Protein AF-0000000080298731 (afdb_homodimer)

InterPro domains:
  IPR036388 Winged helix-like DNA-binding domain superfamily [G3DSA:1.10.10.10] (4-61)

Structure (mmCIF, N/CA/C/O backbone):
data_AF-0000000080298731-model_v1
#
loop_
_entity.id
_entity.type
_entity.pdbx_description
1 polymer 'Uncharacterized protein'
#
loop_
_atom_site.group_PDB
_atom_site.id
_atom_site.type_symbol
_atom_site.label_atom_id
_atom_site.label_alt_id
_atom_site.label_comp_id
_atom_site.label_asym_id
_atom_site.label_entity_id
_atom_site.label_seq_id
_atom_site.pdbx_PDB_ins_code
_atom_site.Cartn_x
_atom_site.Cartn_y
_atom_site.Cartn_z
_atom_site.occupancy
_atom_site.B_iso_or_equiv
_atom_site.auth_seq_id
_atom_site.auth_comp_id
_atom_site.auth_asym_id
_atom_site.auth_atom_id
_atom_site.pdbx_PDB_model_num
ATOM 1 N N . MET A 1 1 ? -34.219 7.938 9.18 1 41.84 1 MET A N 1
ATOM 2 C CA . MET A 1 1 ? -32.812 7.52 9.156 1 41.84 1 MET A CA 1
ATOM 3 C C . MET A 1 1 ? -32.031 8.305 8.125 1 41.84 1 MET A C 1
ATOM 5 O O . MET A 1 1 ? -32.5 8.5 6.996 1 41.84 1 MET A O 1
ATOM 9 N N . ALA A 1 2 ? -31.25 9.219 8.578 1 50.59 2 ALA A N 1
ATOM 10 C CA . ALA A 1 2 ? -30.547 10.055 7.609 1 50.59 2 ALA A CA 1
ATOM 11 C C . ALA A 1 2 ? -29.828 9.203 6.562 1 50.59 2 ALA A C 1
ATOM 13 O O . ALA A 1 2 ? -29.344 8.109 6.867 1 50.59 2 ALA A O 1
ATOM 14 N N . GLU A 1 3 ? -30.078 9.297 5.379 1 49.59 3 GLU A N 1
ATOM 15 C CA . GLU A 1 3 ? -29.484 8.578 4.254 1 49.59 3 GLU A CA 1
ATOM 16 C C . GLU A 1 3 ? -27.969 8.68 4.281 1 49.59 3 GLU A C 1
ATOM 18 O O . GLU A 1 3 ? -27.406 9.773 4.32 1 49.59 3 GLU A O 1
ATOM 23 N N . LYS A 1 4 ? -27.422 7.738 4.832 1 50.28 4 LYS A N 1
ATOM 24 C CA . LYS A 1 4 ? -25.953 7.727 4.816 1 50.28 4 LYS A CA 1
ATOM 25 C C . LYS A 1 4 ? -25.422 7.945 3.404 1 50.28 4 LYS A C 1
ATOM 27 O O . LYS A 1 4 ? -25.781 7.227 2.475 1 50.28 4 LYS A O 1
ATOM 32 N N . ILE A 1 5 ? -25.203 9.219 3.082 1 54.44 5 ILE A N 1
ATOM 33 C CA . ILE A 1 5 ? -24.531 9.453 1.811 1 54.44 5 ILE A CA 1
ATOM 34 C C . ILE A 1 5 ? -23.203 8.688 1.77 1 54.44 5 ILE A C 1
ATOM 36 O O . ILE A 1 5 ? -22.344 8.883 2.625 1 54.44 5 ILE A O 1
ATOM 40 N N . PHE A 1 6 ? -23.234 7.586 1.177 1 59.22 6 PHE A N 1
ATOM 41 C CA . PHE A 1 6 ? -22.016 6.809 1.016 1 59.22 6 PHE A CA 1
ATOM 42 C C . PHE A 1 6 ? -20.969 7.598 0.23 1 59.22 6 PHE A C 1
ATOM 44 O O . PHE A 1 6 ? -21.234 8.039 -0.89 1 59.22 6 PHE A O 1
ATOM 51 N N . ARG A 1 7 ? -19.953 8.117 0.952 1 68.56 7 ARG A N 1
ATOM 52 C CA . ARG A 1 7 ? -18.875 8.789 0.232 1 68.56 7 ARG A CA 1
ATOM 53 C C . ARG A 1 7 ? -17.812 7.785 -0.213 1 68.56 7 ARG A C 1
ATOM 55 O O . ARG A 1 7 ? -17.484 6.848 0.52 1 68.56 7 ARG A O 1
ATOM 62 N N . GLU A 1 8 ? -17.531 7.898 -1.485 1 78.94 8 GLU A N 1
ATOM 63 C CA . GLU A 1 8 ? -16.453 7.059 -2.018 1 78.94 8 GLU A CA 1
ATOM 64 C C . GLU A 1 8 ? -15.172 7.23 -1.212 1 78.94 8 GLU A C 1
ATOM 66 O O . GLU A 1 8 ? -14.805 8.352 -0.853 1 78.94 8 GLU A O 1
ATOM 71 N N . PRO A 1 9 ? -14.688 6.129 -0.855 1 85.44 9 PRO A N 1
ATOM 72 C CA . PRO A 1 9 ? -13.43 6.238 -0.109 1 85.44 9 PRO A CA 1
ATOM 73 C C . PRO A 1 9 ? -12.367 7.039 -0.86 1 85.44 9 PRO A C 1
ATOM 75 O O . PRO A 1 9 ? -12.344 7.031 -2.094 1 85.44 9 PRO A O 1
ATOM 78 N N . LYS A 1 10 ? -11.633 7.789 -0.096 1 91.19 10 LYS A N 1
ATOM 79 C CA . LYS A 1 10 ? -10.547 8.578 -0.678 1 91.19 10 LYS A CA 1
ATOM 80 C C . LYS A 1 10 ? -9.234 7.809 -0.648 1 91.19 10 LYS A C 1
ATOM 82 O O . LYS A 1 10 ? -8.859 7.242 0.381 1 91.19 10 LYS A O 1
ATOM 87 N N . ALA A 1 11 ? -8.602 7.812 -1.812 1 95.69 11 ALA A N 1
ATOM 88 C CA . ALA A 1 11 ? -7.289 7.176 -1.903 1 95.69 11 ALA A CA 1
ATOM 89 C C . ALA A 1 11 ? -6.266 7.895 -1.027 1 95.69 11 ALA A C 1
ATOM 91 O O . ALA A 1 11 ? -6.363 9.109 -0.819 1 95.69 11 ALA A O 1
ATOM 92 N N . VAL A 1 12 ? -5.301 7.145 -0.533 1 98.19 12 VAL A N 1
ATOM 93 C CA . VAL A 1 12 ? -4.301 7.66 0.396 1 98.19 12 VAL A CA 1
ATOM 94 C C . VAL A 1 12 ? -2.9 7.43 -0.168 1 98.19 12 VAL A C 1
ATOM 96 O O . VAL A 1 12 ? -2.574 6.32 -0.599 1 98.19 12 VAL A O 1
ATOM 99 N N . LEU A 1 13 ? -2.158 8.469 -0.2 1 98.69 13 LEU A N 1
ATOM 100 C CA . LEU A 1 13 ? -0.736 8.375 -0.51 1 98.69 13 LEU A CA 1
ATOM 101 C C . LEU A 1 13 ? 0.076 8.086 0.749 1 98.69 13 LEU A C 1
ATOM 103 O O . LEU A 1 13 ? -0.174 8.672 1.803 1 98.69 13 LEU A O 1
ATOM 107 N N . ILE A 1 14 ? 1.021 7.18 0.63 1 98.81 14 ILE A N 1
ATOM 108 C CA . ILE A 1 14 ? 1.858 6.797 1.762 1 98.81 14 ILE A CA 1
ATOM 109 C C . ILE A 1 14 ? 3.328 7.035 1.42 1 98.81 14 ILE A C 1
ATOM 111 O O . ILE A 1 14 ? 3.869 6.406 0.508 1 98.81 14 ILE A O 1
ATOM 115 N N . PHE A 1 15 ? 3.922 7.934 2.166 1 98.5 15 PHE A N 1
ATOM 116 C CA . PHE A 1 15 ? 5.332 8.273 2.006 1 98.5 15 PHE A CA 1
ATOM 117 C C . PHE A 1 15 ? 6.168 7.648 3.119 1 98.5 15 PHE A C 1
ATOM 119 O O . PHE A 1 15 ? 5.754 7.641 4.281 1 98.5 15 PHE A O 1
ATOM 126 N N . ASN A 1 16 ? 7.344 7.156 2.742 1 96.94 16 ASN A N 1
ATOM 127 C CA . ASN A 1 16 ? 8.203 6.551 3.754 1 96.94 16 ASN A CA 1
ATOM 128 C C . ASN A 1 16 ? 9.039 7.602 4.48 1 96.94 16 ASN A C 1
ATOM 130 O O . ASN A 1 16 ? 8.82 8.805 4.312 1 96.94 16 ASN A O 1
ATOM 134 N N . CYS A 1 17 ? 9.922 7.172 5.32 1 94.38 17 CYS A N 1
ATOM 135 C CA . CYS A 1 17 ? 10.695 8.07 6.16 1 94.38 17 CYS A CA 1
ATOM 136 C C . CYS A 1 17 ? 11.617 8.945 5.316 1 94.38 17 CYS A C 1
ATOM 138 O O . CYS A 1 17 ? 12.07 10 5.773 1 94.38 17 CYS A O 1
ATOM 140 N N . ARG A 1 18 ? 11.906 8.461 4.141 1 95.38 18 ARG A N 1
ATOM 141 C CA . ARG A 1 18 ? 12.719 9.25 3.219 1 95.38 18 ARG A CA 1
ATOM 142 C C . ARG A 1 18 ? 11.852 10.211 2.412 1 95.38 18 ARG A C 1
ATOM 144 O O . ARG A 1 18 ? 12.336 10.883 1.498 1 95.38 18 ARG A O 1
ATOM 151 N N . LYS A 1 19 ? 10.586 10.227 2.713 1 97.44 19 LYS A N 1
ATOM 152 C CA . LYS A 1 19 ? 9.617 11.148 2.129 1 97.44 19 LYS A CA 1
ATOM 153 C C . LYS A 1 19 ? 9.375 10.836 0.655 1 97.44 19 LYS A C 1
ATOM 155 O O . LYS A 1 19 ? 9.141 11.734 -0.15 1 97.44 19 LYS A O 1
ATOM 160 N N . THR A 1 20 ? 9.555 9.602 0.33 1 98.19 20 THR A N 1
ATOM 161 C CA . THR A 1 20 ? 9.25 9.117 -1.009 1 98.19 20 THR A CA 1
ATOM 162 C C . THR A 1 20 ? 7.91 8.383 -1.023 1 98.19 20 THR A C 1
ATOM 164 O O . THR A 1 20 ? 7.609 7.609 -0.114 1 98.19 20 THR A O 1
ATOM 167 N N . LEU A 1 21 ? 7.156 8.719 -2.041 1 98.69 21 LEU A N 1
ATOM 168 C CA . LEU A 1 21 ? 5.918 7.973 -2.215 1 98.69 21 LEU A CA 1
ATOM 169 C C . LEU A 1 21 ? 6.203 6.496 -2.484 1 98.69 21 LEU A C 1
ATOM 171 O O . LEU A 1 21 ? 6.816 6.156 -3.498 1 98.69 21 LEU A O 1
ATOM 175 N N . VAL A 1 22 ? 5.66 5.625 -1.604 1 98.44 22 VAL A N 1
ATOM 176 C CA . VAL A 1 22 ? 6.043 4.227 -1.771 1 98.44 22 VAL A CA 1
ATOM 177 C C . VAL A 1 22 ? 4.793 3.359 -1.904 1 98.44 22 VAL A C 1
ATOM 179 O O . VAL A 1 22 ? 4.863 2.227 -2.383 1 98.44 22 VAL A O 1
ATOM 182 N N . LEU A 1 23 ? 3.668 3.834 -1.461 1 98.69 23 LEU A N 1
ATOM 183 C CA . LEU A 1 23 ? 2.42 3.096 -1.62 1 98.69 23 LEU A CA 1
ATOM 184 C C . LEU A 1 23 ? 1.262 4.043 -1.913 1 98.69 23 LEU A C 1
ATOM 186 O O . LEU A 1 23 ? 1.287 5.207 -1.503 1 98.69 23 LEU A O 1
ATOM 190 N N . VAL A 1 24 ? 0.241 3.523 -2.525 1 98.62 24 VAL A N 1
ATOM 191 C CA . VAL A 1 24 ? -1.08 4.137 -2.629 1 98.62 24 VAL A CA 1
ATOM 192 C C . VAL A 1 24 ? -2.146 3.141 -2.178 1 98.62 24 VAL A C 1
ATOM 194 O O . VAL A 1 24 ? -2.137 1.979 -2.596 1 98.62 24 VAL A O 1
ATOM 197 N N . ALA A 1 25 ? -2.963 3.607 -1.354 1 98.44 25 ALA A N 1
ATOM 198 C CA . ALA A 1 25 ? -4.062 2.781 -0.856 1 98.44 25 ALA A CA 1
ATOM 199 C C . ALA A 1 25 ? -5.406 3.312 -1.338 1 98.44 25 ALA A C 1
ATOM 201 O O . ALA A 1 25 ? -5.586 4.523 -1.493 1 98.44 25 ALA A O 1
ATOM 202 N N . SER A 1 26 ? -6.375 2.438 -1.444 1 97.69 26 SER A N 1
ATOM 203 C CA . SER A 1 26 ? -7.691 2.82 -1.941 1 97.69 26 SER A CA 1
ATOM 204 C C . SER A 1 26 ? -8.461 3.621 -0.898 1 97.69 26 SER A C 1
ATOM 206 O O . SER A 1 26 ? -9.422 4.32 -1.23 1 97.69 26 SER A O 1
ATOM 208 N N . SER A 1 27 ? -8.102 3.426 0.375 1 97.56 27 SER A N 1
ATOM 209 C CA . SER A 1 27 ? -8.805 4.102 1.461 1 97.56 27 SER A CA 1
ATOM 210 C C . SER A 1 27 ? -7.973 4.117 2.736 1 97.56 27 SER A C 1
ATOM 212 O O . SER A 1 27 ? -6.965 3.41 2.834 1 97.56 27 SER A O 1
ATOM 214 N N . VAL A 1 28 ? -8.445 4.945 3.631 1 97.75 28 VAL A N 1
ATOM 215 C CA . VAL A 1 28 ? -7.84 4.988 4.961 1 97.75 28 VAL A CA 1
ATOM 216 C C . VAL A 1 28 ? -7.953 3.619 5.625 1 97.75 28 VAL A C 1
ATOM 218 O O . VAL A 1 28 ? -6.996 3.137 6.234 1 97.75 28 VAL A O 1
ATOM 221 N N . ASN A 1 29 ? -9.062 2.971 5.457 1 97.31 29 ASN A N 1
ATOM 222 C CA . ASN A 1 29 ? -9.289 1.677 6.09 1 97.31 29 ASN A CA 1
ATOM 223 C C . ASN A 1 29 ? -8.344 0.612 5.551 1 97.31 29 ASN A C 1
ATOM 225 O O . ASN A 1 29 ? -7.816 -0.202 6.312 1 97.31 29 ASN A O 1
ATOM 229 N N . GLU A 1 30 ? -8.094 0.587 4.316 1 97.75 30 GLU A N 1
ATOM 230 C CA . GLU A 1 30 ? -7.18 -0.392 3.738 1 97.75 30 GLU A CA 1
ATOM 231 C C . GLU A 1 30 ? -5.734 -0.111 4.145 1 97.75 30 GLU A C 1
ATOM 233 O O . GLU A 1 30 ? -4.965 -1.038 4.406 1 97.75 30 GLU A O 1
ATOM 238 N N . ALA A 1 31 ? -5.379 1.167 4.188 1 98.06 31 ALA A N 1
ATOM 239 C CA . ALA A 1 31 ? -4.062 1.546 4.695 1 98.06 31 ALA A CA 1
ATOM 240 C C . ALA A 1 31 ? -3.875 1.072 6.133 1 98.06 31 ALA A C 1
ATOM 242 O O . ALA A 1 31 ? -2.805 0.576 6.496 1 98.06 31 ALA A O 1
ATOM 243 N N . ALA A 1 32 ? -4.91 1.209 6.934 1 96.94 32 ALA A N 1
ATOM 244 C CA . ALA A 1 32 ? -4.863 0.819 8.344 1 96.94 32 ALA A CA 1
ATOM 245 C C . ALA A 1 32 ? -4.719 -0.693 8.484 1 96.94 32 ALA A C 1
ATOM 247 O O . ALA A 1 32 ? -3.92 -1.173 9.289 1 96.94 32 ALA A O 1
ATOM 248 N N . LYS A 1 33 ? -5.387 -1.402 7.691 1 95.25 33 LYS A N 1
ATOM 249 C CA . LYS A 1 33 ? -5.367 -2.859 7.77 1 95.25 33 LYS A CA 1
ATOM 250 C C . LYS A 1 33 ? -3.973 -3.408 7.48 1 95.25 33 LYS A C 1
ATOM 252 O O . LYS A 1 33 ? -3.451 -4.227 8.242 1 95.25 33 LYS A O 1
ATOM 257 N N . ILE A 1 34 ? -3.389 -2.912 6.453 1 94.94 34 ILE A N 1
ATOM 258 C CA . ILE A 1 34 ? -2.121 -3.508 6.043 1 94.94 34 ILE A CA 1
ATOM 259 C C . ILE A 1 34 ? -1.005 -3.041 6.973 1 94.94 34 ILE A C 1
ATOM 261 O O . ILE A 1 34 ? -0.058 -3.783 7.238 1 94.94 34 ILE A O 1
ATOM 265 N N . SER A 1 35 ? -1.101 -1.812 7.434 1 95.06 35 SER A N 1
ATOM 266 C CA . SER A 1 35 ? -0.023 -1.242 8.234 1 95.06 35 SER A CA 1
ATOM 267 C C . SER A 1 35 ? -0.177 -1.605 9.711 1 95.06 35 SER A C 1
ATOM 269 O O . SER A 1 35 ? 0.78 -1.514 10.477 1 95.06 35 SER A O 1
ATOM 271 N N . GLY A 1 36 ? -1.435 -1.847 10.141 1 93.12 36 GLY A N 1
ATOM 272 C CA . GLY A 1 36 ? -1.716 -2.084 11.547 1 93.12 36 GLY A CA 1
ATOM 273 C C . GLY A 1 36 ? -1.904 -0.807 12.344 1 93.12 36 GLY A C 1
ATOM 274 O O . GLY A 1 36 ? -2.016 -0.844 13.57 1 93.12 36 GLY A O 1
ATOM 275 N N . LEU A 1 37 ? -1.906 0.276 11.68 1 94.12 37 LEU A N 1
ATOM 276 C CA . LEU A 1 37 ? -2.096 1.567 12.336 1 94.12 37 LEU A CA 1
ATOM 277 C C . LEU A 1 37 ? -3.58 1.871 12.516 1 94.12 37 LEU A C 1
ATOM 279 O O . LEU A 1 37 ? -4.43 1.252 11.875 1 94.12 37 LEU A O 1
ATOM 283 N N . LYS A 1 38 ? -3.887 2.811 13.414 1 96 38 LYS A N 1
ATOM 284 C CA . LYS A 1 38 ? -5.266 3.221 13.656 1 96 38 LYS A CA 1
ATOM 285 C C . LYS A 1 38 ? -5.785 4.105 12.531 1 96 38 LYS A C 1
ATOM 287 O O . LYS A 1 38 ? -5.148 5.102 12.172 1 96 38 LYS A O 1
ATOM 292 N N . PRO A 1 39 ? -6.949 3.781 12.008 1 96.75 39 PRO A N 1
ATOM 293 C CA . PRO A 1 39 ? -7.484 4.57 10.898 1 96.75 39 PRO A CA 1
ATOM 294 C C . PRO A 1 39 ? -7.664 6.047 11.258 1 96.75 39 PRO A C 1
ATOM 296 O O . PRO A 1 39 ? -7.426 6.922 10.422 1 96.75 39 PRO A O 1
ATOM 299 N N . GLY A 1 40 ? -8.102 6.297 12.484 1 97.5 40 GLY A N 1
ATOM 300 C CA . GLY A 1 40 ? -8.281 7.672 12.914 1 97.5 40 GLY A CA 1
ATOM 301 C C . GLY A 1 40 ? -7.008 8.492 12.828 1 97.5 40 GLY A C 1
ATOM 302 O O . GLY A 1 40 ? -7.043 9.664 12.43 1 97.5 40 GLY A O 1
ATOM 303 N N . ASN A 1 41 ? -5.879 7.863 13.195 1 97.38 41 ASN A N 1
ATOM 304 C CA . ASN A 1 41 ? -4.598 8.562 13.133 1 97.38 41 ASN A CA 1
ATOM 305 C C . ASN A 1 41 ? -4.145 8.773 11.695 1 97.38 41 ASN A C 1
ATOM 307 O O . ASN A 1 41 ? -3.543 9.805 11.375 1 97.38 41 ASN A O 1
ATOM 311 N N . ILE A 1 42 ? -4.465 7.82 10.836 1 97.44 42 ILE A N 1
ATOM 312 C CA . ILE A 1 42 ? -4.121 7.969 9.422 1 97.44 42 ILE A CA 1
ATOM 313 C C . ILE A 1 42 ? -4.902 9.133 8.82 1 97.44 42 ILE A C 1
ATOM 315 O O . ILE A 1 42 ? -4.34 9.969 8.117 1 97.44 42 ILE A O 1
ATOM 319 N N . SER A 1 43 ? -6.168 9.258 9.125 1 97.56 43 SER A N 1
ATOM 320 C CA . SER A 1 43 ? -6.992 10.359 8.648 1 97.56 43 SER A CA 1
ATOM 321 C C . SER A 1 43 ? -6.457 11.703 9.141 1 97.56 43 SER A C 1
ATOM 323 O O . SER A 1 43 ? -6.363 12.664 8.367 1 97.56 43 SER A O 1
ATOM 325 N N . LYS A 1 44 ? -6.059 11.727 10.406 1 97.75 44 LYS A N 1
ATOM 326 C CA . LYS A 1 44 ? -5.512 12.953 10.984 1 97.75 44 LYS A CA 1
ATOM 327 C C . LYS A 1 44 ? -4.215 13.359 10.297 1 97.75 44 LYS A C 1
ATOM 329 O O . LYS A 1 44 ? -3.949 14.547 10.109 1 97.75 44 LYS A O 1
ATOM 334 N N . ALA A 1 45 ? -3.43 12.406 9.945 1 97.38 45 ALA A N 1
ATOM 335 C CA . ALA A 1 45 ? -2.193 12.688 9.219 1 97.38 45 ALA A CA 1
ATOM 336 C C . ALA A 1 45 ? -2.484 13.211 7.816 1 97.38 45 ALA A C 1
ATOM 338 O O . ALA A 1 45 ? -1.817 14.125 7.336 1 97.38 45 ALA A O 1
ATOM 339 N N . CYS A 1 46 ? -3.51 12.672 7.223 1 97.81 46 CYS A N 1
ATOM 340 C CA . CYS A 1 46 ? -3.85 13.07 5.863 1 97.81 46 CYS A CA 1
ATOM 341 C C . CYS A 1 46 ? -4.273 14.531 5.816 1 97.81 46 CYS A C 1
ATOM 343 O O . CYS A 1 46 ? -3.984 15.242 4.848 1 97.81 46 CYS A O 1
ATOM 345 N N . VAL A 1 47 ? -4.902 14.945 6.863 1 96.06 47 VAL A N 1
ATOM 346 C CA . VAL A 1 47 ? -5.441 16.312 6.832 1 96.06 47 VAL A CA 1
ATOM 347 C C . VAL A 1 47 ? -4.465 17.266 7.512 1 96.06 47 VAL A C 1
ATOM 349 O O . VAL A 1 47 ? -4.684 18.484 7.52 1 96.06 47 VAL A O 1
ATOM 352 N N . GLY A 1 48 ? -3.475 16.75 8.195 1 95.56 48 GLY A N 1
ATOM 353 C CA . GLY A 1 48 ? -2.402 17.609 8.68 1 95.56 48 GLY A CA 1
ATOM 354 C C . GLY A 1 48 ? -2.473 17.859 10.172 1 95.56 48 GLY A C 1
ATOM 355 O O . GLY A 1 48 ? -1.66 18.609 10.711 1 95.56 48 GLY A O 1
ATOM 356 N N . THR A 1 49 ? -3.432 17.219 10.859 1 95.75 49 THR A N 1
ATOM 357 C CA . THR A 1 49 ? -3.521 17.375 12.312 1 95.75 49 THR A CA 1
ATOM 358 C C . THR A 1 49 ? -2.398 16.609 13 1 95.75 49 THR A C 1
ATOM 360 O O . THR A 1 49 ? -1.969 16.969 14.094 1 95.75 49 THR A O 1
ATOM 363 N N . LEU A 1 50 ? -1.991 15.492 12.398 1 95.31 50 LEU A N 1
ATOM 364 C CA . LEU A 1 50 ? -0.803 14.742 12.789 1 95.31 50 LEU A CA 1
ATOM 365 C C . LEU A 1 50 ? 0.273 14.836 11.711 1 95.31 50 LEU A C 1
ATOM 367 O O . LEU A 1 50 ? -0.031 14.781 10.516 1 95.31 50 LEU A O 1
ATOM 371 N N . ILE A 1 51 ? 1.467 15.008 12.133 1 95.19 51 ILE A N 1
ATOM 372 C CA . ILE A 1 51 ? 2.549 15.125 11.164 1 95.19 51 ILE A CA 1
ATOM 373 C C . ILE A 1 51 ? 2.75 13.797 10.445 1 95.19 51 ILE A C 1
ATOM 375 O O . ILE A 1 51 ? 2.844 13.75 9.219 1 95.19 51 ILE A O 1
ATOM 379 N N . SER A 1 52 ? 2.904 12.75 11.195 1 94.81 52 SER A N 1
ATOM 380 C CA . SER A 1 52 ? 3.145 11.398 10.719 1 94.81 52 SER A CA 1
ATOM 381 C C . SER A 1 52 ? 2.439 10.367 11.594 1 94.81 52 SER A C 1
ATOM 383 O O . SER A 1 52 ? 1.913 10.703 12.656 1 94.81 52 SER A O 1
ATOM 385 N N . ASN A 1 53 ? 2.293 9.242 11.109 1 93.06 53 ASN A N 1
ATOM 386 C CA . ASN A 1 53 ? 1.885 8.078 11.891 1 93.06 53 ASN A CA 1
ATOM 387 C C . ASN A 1 53 ? 2.844 6.906 11.695 1 93.06 53 ASN A C 1
ATOM 389 O O . ASN A 1 53 ? 2.998 6.402 10.578 1 93.06 53 ASN A O 1
ATOM 393 N N . GLY A 1 54 ? 3.467 6.578 12.75 1 88.06 54 GLY A N 1
ATOM 394 C CA . GLY A 1 54 ? 4.574 5.652 12.578 1 88.06 54 GLY A CA 1
ATOM 395 C C . GLY A 1 54 ? 5.703 6.219 11.742 1 88.06 54 GLY A C 1
ATOM 396 O O . GLY A 1 54 ? 6.133 7.355 11.953 1 88.06 54 GLY A O 1
ATOM 397 N N . MET A 1 55 ? 6.191 5.375 10.836 1 92 55 MET A N 1
ATOM 398 C CA . MET A 1 55 ? 7.324 5.75 9.992 1 92 55 MET A CA 1
ATOM 399 C C . MET A 1 55 ? 6.848 6.281 8.641 1 92 55 MET A C 1
ATOM 401 O O . MET A 1 55 ? 7.617 6.332 7.684 1 92 55 MET A O 1
ATOM 405 N N . TYR A 1 56 ? 5.59 6.684 8.688 1 96.56 56 TYR A N 1
ATOM 406 C CA . TYR A 1 56 ? 5.035 7.055 7.387 1 96.56 56 TYR A CA 1
ATOM 407 C C . TYR A 1 56 ? 4.332 8.406 7.457 1 96.56 56 TYR A C 1
ATOM 409 O O . TYR A 1 56 ? 3.902 8.828 8.531 1 96.56 56 TYR A O 1
ATOM 417 N N . TYR A 1 57 ? 4.281 9.102 6.367 1 97.62 57 TYR A N 1
ATOM 418 C CA . TYR A 1 57 ? 3.402 10.234 6.125 1 97.62 57 TYR A CA 1
ATOM 419 C C . TYR A 1 57 ? 2.23 9.844 5.234 1 97.62 57 TYR A C 1
ATOM 421 O O . TYR A 1 57 ? 2.391 9.055 4.301 1 97.62 57 TYR A O 1
ATOM 429 N N . PHE A 1 58 ? 1.132 10.43 5.523 1 98.31 58 PHE A N 1
ATOM 430 C CA . PHE A 1 58 ? -0.082 10.133 4.773 1 98.31 58 PHE A CA 1
ATOM 431 C C . PHE A 1 58 ? -0.696 11.406 4.203 1 98.31 58 PHE A C 1
ATOM 433 O O . PHE A 1 58 ? -0.732 12.438 4.875 1 98.31 58 PHE A O 1
ATOM 440 N N . ARG A 1 59 ? -1.116 11.328 2.941 1 98.38 59 ARG A N 1
ATOM 441 C CA . ARG A 1 59 ? -1.865 12.398 2.283 1 98.38 59 ARG A CA 1
ATOM 442 C C . ARG A 1 59 ? -3.072 11.836 1.537 1 98.38 59 ARG A C 1
ATOM 444 O O . ARG A 1 59 ? -2.99 10.773 0.921 1 98.38 59 ARG A O 1
ATOM 451 N N . TYR A 1 60 ? -4.102 12.57 1.579 1 97.12 60 TYR A N 1
ATOM 452 C CA . TYR A 1 60 ? -5.141 12.289 0.596 1 97.12 60 TYR A CA 1
ATOM 453 C C . TYR A 1 60 ? -4.707 12.727 -0.798 1 97.12 60 TYR A C 1
ATOM 455 O O . TYR A 1 60 ? -3.949 13.688 -0.946 1 97.12 60 TYR A O 1
ATOM 463 N N . ILE A 1 61 ? -5.195 11.984 -1.67 1 94.94 61 ILE A N 1
ATOM 464 C CA . ILE A 1 61 ? -4.988 12.477 -3.029 1 94.94 61 ILE A CA 1
ATOM 465 C C . ILE A 1 61 ? -5.879 13.688 -3.281 1 94.94 61 ILE A C 1
ATOM 467 O O . ILE A 1 61 ? -7.094 13.625 -3.102 1 94.94 61 ILE A O 1
ATOM 471 N N . ASP A 1 62 ? -5.258 14.734 -3.691 1 91.94 62 ASP A N 1
ATOM 472 C CA . ASP A 1 62 ? -6 15.953 -4.016 1 91.94 62 ASP A CA 1
ATOM 473 C C . ASP A 1 62 ? -6.746 15.805 -5.336 1 91.94 62 ASP A C 1
ATOM 475 O O . ASP A 1 62 ? -6.199 15.281 -6.309 1 91.94 62 ASP A O 1
ATOM 479 N N . SER A 1 63 ? -7.977 16.297 -5.395 1 88.06 63 SER A N 1
ATOM 480 C CA . SER A 1 63 ? -8.836 16.141 -6.562 1 88.06 63 SER A CA 1
ATOM 481 C C . SER A 1 63 ? -8.234 16.844 -7.781 1 88.06 63 SER A C 1
ATOM 483 O O . SER A 1 63 ? -8.523 16.469 -8.922 1 88.06 63 SER A O 1
ATOM 485 N N . ASP A 1 64 ? -7.367 17.797 -7.594 1 90.88 64 ASP A N 1
ATOM 486 C CA . ASP A 1 64 ? -6.828 18.609 -8.68 1 90.88 64 ASP A CA 1
ATOM 487 C C . ASP A 1 64 ? -5.457 18.094 -9.117 1 90.88 64 ASP A C 1
ATOM 489 O O . ASP A 1 64 ? -4.852 18.656 -10.039 1 90.88 64 ASP A O 1
ATOM 493 N N . ILE A 1 65 ? -4.996 17.109 -8.469 1 92.38 65 ILE A N 1
ATOM 494 C CA . ILE A 1 65 ? -3.654 16.625 -8.766 1 92.38 65 ILE A CA 1
ATOM 495 C C . ILE A 1 65 ? -3.738 15.203 -9.336 1 92.38 65 ILE A C 1
ATOM 497 O O . ILE A 1 65 ? -4.379 14.328 -8.742 1 92.38 65 ILE A O 1
ATOM 501 N N . GLU A 1 66 ? -3.098 15.031 -10.469 1 90.94 66 GLU A N 1
ATOM 502 C CA . GLU A 1 66 ? -3.061 13.711 -11.102 1 90.94 66 GLU A CA 1
ATOM 503 C C . GLU A 1 66 ? -1.81 12.938 -10.688 1 90.94 66 GLU A C 1
ATOM 505 O O . GLU A 1 66 ? -0.688 13.398 -10.922 1 90.94 66 GLU A O 1
ATOM 510 N N . ILE A 1 67 ? -2.037 11.898 -10.07 1 93.31 67 ILE A N 1
ATOM 511 C CA . ILE A 1 67 ? -0.955 10.992 -9.695 1 93.31 67 ILE A CA 1
ATOM 512 C C . ILE A 1 67 ? -0.928 9.805 -10.648 1 93.31 67 ILE A C 1
ATOM 514 O O . ILE A 1 67 ? -1.976 9.25 -10.992 1 93.31 67 ILE A O 1
ATOM 518 N N . GLU A 1 68 ? 0.253 9.461 -11.117 1 92.75 68 GLU A N 1
ATOM 519 C CA . GLU A 1 68 ? 0.438 8.289 -11.969 1 92.75 68 GLU A CA 1
ATOM 520 C C . GLU A 1 68 ? 1.169 7.176 -11.227 1 92.75 68 GLU A C 1
ATOM 522 O O . GLU A 1 68 ? 1.853 7.43 -10.227 1 92.75 68 GLU A O 1
ATOM 527 N N . LEU A 1 69 ? 1.036 6.016 -11.727 1 92.5 69 LEU A N 1
ATOM 528 C CA . LEU A 1 69 ? 1.712 4.887 -11.102 1 92.5 69 LEU A CA 1
ATOM 529 C C . LEU A 1 69 ? 3.225 5.078 -11.125 1 92.5 69 LEU A C 1
ATOM 531 O O . LEU A 1 69 ? 3.922 4.648 -10.203 1 92.5 69 LEU A O 1
ATOM 535 N N . SER A 1 70 ? 3.688 5.746 -12.172 1 92.06 70 SER A N 1
ATOM 536 C CA . SER A 1 70 ? 5.121 5.977 -12.312 1 92.06 70 SER A CA 1
ATOM 537 C C . SER A 1 70 ? 5.641 6.906 -11.227 1 92.06 70 SER A C 1
ATOM 539 O O . SER A 1 70 ? 6.852 7.027 -11.023 1 92.06 70 SER A O 1
ATOM 541 N N . ASP A 1 71 ? 4.746 7.59 -10.555 1 96.19 71 ASP A N 1
ATOM 542 C CA . ASP A 1 71 ? 5.145 8.469 -9.461 1 96.19 71 ASP A CA 1
ATOM 543 C C . ASP A 1 71 ? 5.508 7.672 -8.211 1 96.19 71 ASP A C 1
ATOM 545 O O . ASP A 1 71 ? 6.203 8.172 -7.324 1 96.19 71 ASP A O 1
ATOM 549 N N . ILE A 1 72 ? 4.953 6.453 -8.109 1 96.88 72 ILE A N 1
ATOM 550 C CA . ILE A 1 72 ? 5.246 5.598 -6.965 1 96.88 72 ILE A CA 1
ATOM 551 C C . ILE A 1 72 ? 6.703 5.152 -7.012 1 96.88 72 ILE A C 1
ATOM 553 O O . ILE A 1 72 ? 7.16 4.605 -8.016 1 96.88 72 ILE A O 1
ATOM 557 N N . GLY A 1 73 ? 7.445 5.492 -6.016 1 96.88 73 GLY A N 1
ATOM 558 C CA . GLY A 1 73 ? 8.867 5.211 -5.949 1 96.88 73 GLY A CA 1
ATOM 559 C C . GLY A 1 73 ? 9.734 6.418 -6.266 1 96.88 73 GLY A C 1
ATOM 560 O O . GLY A 1 73 ? 10.953 6.363 -6.129 1 96.88 73 GLY A O 1
ATOM 561 N N . SER A 1 74 ? 9.102 7.547 -6.652 1 97.06 74 SER A N 1
ATOM 562 C CA . SER A 1 74 ? 9.938 8.664 -7.086 1 97.06 74 SER A CA 1
ATOM 563 C C . SER A 1 74 ? 9.414 9.992 -6.535 1 97.06 74 SER A C 1
ATOM 565 O O . SER A 1 74 ? 10.203 10.875 -6.199 1 97.06 74 SER A O 1
ATOM 567 N N . LEU A 1 75 ? 8.086 10.203 -6.473 1 98.06 75 LEU A N 1
ATOM 568 C CA . LEU A 1 75 ? 7.488 11.461 -6.012 1 98.06 75 LEU A CA 1
ATOM 569 C C . LEU A 1 75 ? 7.867 11.742 -4.562 1 98.06 75 LEU A C 1
ATOM 571 O O . LEU A 1 75 ? 7.719 10.875 -3.699 1 98.06 75 LEU A O 1
ATOM 575 N N . LYS A 1 76 ? 8.305 12.953 -4.309 1 98.5 76 LYS A N 1
ATOM 576 C CA . LYS A 1 76 ? 8.695 13.352 -2.961 1 98.5 76 LYS A CA 1
ATOM 577 C C . LYS A 1 76 ? 7.551 14.062 -2.248 1 98.5 76 LYS A C 1
ATOM 579 O O . LYS A 1 76 ? 6.766 14.773 -2.879 1 98.5 76 LYS A O 1
ATOM 584 N N . LEU A 1 77 ? 7.555 13.898 -0.959 1 98.31 77 LEU A N 1
ATOM 585 C CA . LEU A 1 77 ? 6.5 14.461 -0.12 1 98.31 77 LEU A CA 1
ATOM 586 C C . LEU A 1 77 ? 6.426 15.969 -0.281 1 98.31 77 LEU A C 1
ATOM 588 O O . LEU A 1 77 ? 5.336 16.531 -0.442 1 98.31 77 LEU A O 1
ATOM 592 N N . ASP A 1 78 ? 7.559 16.656 -0.198 1 97.12 78 ASP A N 1
ATOM 593 C CA . ASP A 1 78 ? 7.582 18.109 -0.298 1 97.12 78 ASP A CA 1
ATOM 594 C C . ASP A 1 78 ? 7.102 18.562 -1.672 1 97.12 78 ASP A C 1
ATOM 596 O O . ASP A 1 78 ? 6.441 19.609 -1.789 1 97.12 78 ASP A O 1
ATOM 600 N N . GLU A 1 79 ? 7.445 17.844 -2.711 1 97.31 79 GLU A N 1
ATOM 601 C CA . GLU A 1 79 ? 6.961 18.141 -4.055 1 97.31 79 GLU A CA 1
ATOM 602 C C . GLU A 1 79 ? 5.441 18.031 -4.129 1 97.31 79 GLU A C 1
ATOM 604 O O . GLU A 1 79 ? 4.781 18.891 -4.711 1 97.31 79 GLU A O 1
ATOM 609 N N . TYR A 1 80 ? 4.941 16.969 -3.539 1 98.19 80 TYR A N 1
ATOM 610 C CA . TYR 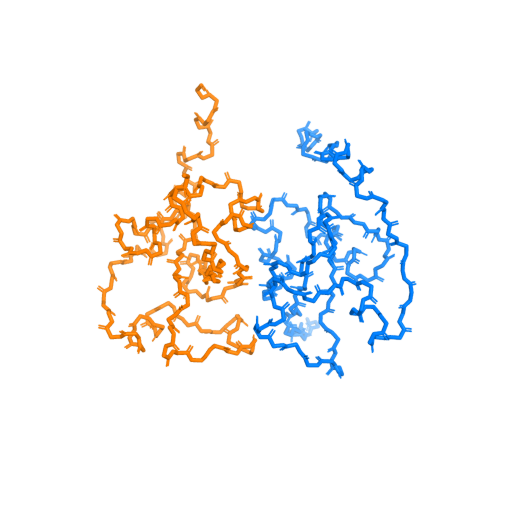A 1 80 ? 3.492 16.797 -3.555 1 98.19 80 TYR A CA 1
ATOM 611 C C . TYR A 1 80 ? 2.799 17.922 -2.807 1 98.19 80 TYR A C 1
ATOM 613 O O . TYR A 1 80 ? 1.814 18.484 -3.291 1 98.19 80 TYR A O 1
ATOM 621 N N . ASP A 1 81 ? 3.266 18.219 -1.609 1 97.69 81 ASP A N 1
ATOM 622 C CA . ASP A 1 81 ? 2.68 19.312 -0.823 1 97.69 81 ASP A CA 1
ATOM 623 C C . ASP A 1 81 ? 2.713 20.625 -1.593 1 97.69 81 ASP A C 1
ATOM 625 O O . ASP A 1 81 ? 1.738 21.375 -1.583 1 97.69 81 ASP A O 1
ATOM 629 N N . LYS A 1 82 ? 3.812 20.859 -2.264 1 96.94 82 LYS A N 1
ATOM 630 C CA . LYS A 1 82 ? 3.939 22.078 -3.072 1 96.94 82 LYS A CA 1
ATOM 631 C C . LYS A 1 82 ? 2.893 22.109 -4.184 1 96.94 82 LYS A C 1
ATOM 633 O O . LYS A 1 82 ? 2.283 23.141 -4.441 1 96.94 82 LYS A O 1
ATOM 638 N N . LEU A 1 83 ? 2.717 21 -4.852 1 96.44 83 LEU A N 1
ATOM 639 C CA . LEU A 1 83 ? 1.709 20.891 -5.898 1 96.44 83 LEU A CA 1
ATOM 640 C C . LEU A 1 83 ? 0.319 21.188 -5.352 1 96.44 83 LEU A C 1
ATOM 642 O O . LEU A 1 83 ? -0.528 21.734 -6.066 1 96.44 83 LEU A O 1
ATOM 646 N N . CYS A 1 84 ? 0.085 20.844 -4.102 1 95.94 84 CYS A N 1
ATOM 647 C CA . CYS A 1 84 ? -1.208 21.062 -3.465 1 95.94 84 CYS A CA 1
ATOM 648 C C . CYS A 1 84 ? -1.31 22.484 -2.924 1 95.94 84 CYS A C 1
ATOM 650 O O . CYS A 1 84 ? -2.369 22.906 -2.453 1 95.94 84 CYS A O 1
ATOM 652 N N . GLY A 1 85 ? -0.243 23.188 -2.908 1 95 85 GLY A N 1
ATOM 653 C CA . GLY A 1 85 ? -0.21 24.562 -2.406 1 95 85 GLY A CA 1
ATOM 654 C C . GLY A 1 85 ? -0.173 24.641 -0.893 1 95 85 GLY A C 1
ATOM 655 O O . GLY A 1 85 ? -0.675 25.594 -0.304 1 95 85 GLY A O 1
ATOM 656 N N . VAL A 1 86 ? 0.306 23.547 -0.254 1 94.94 86 VAL A N 1
ATOM 657 C CA . VAL A 1 86 ? 0.361 23.531 1.204 1 94.94 86 VAL A CA 1
ATOM 658 C C . VAL A 1 86 ? 1.802 23.328 1.666 1 94.94 86 VAL A C 1
ATOM 660 O O . VAL A 1 86 ? 2.631 22.797 0.915 1 94.94 86 VAL A O 1
ATOM 663 N N . GLU A 1 87 ? 2.07 23.797 2.781 1 93.88 87 GLU A N 1
ATOM 664 C CA . GLU A 1 87 ? 3.32 23.547 3.49 1 93.88 87 GLU A CA 1
ATOM 665 C C . GLU A 1 87 ? 3.061 22.875 4.84 1 93.88 87 GLU A C 1
ATOM 667 O O . GLU A 1 87 ? 2.334 23.422 5.676 1 93.88 87 GLU A O 1
ATOM 672 N N . ARG A 1 88 ? 3.57 21.766 5.012 1 95.25 88 ARG A N 1
ATOM 673 C CA . ARG A 1 88 ? 3.369 21.016 6.246 1 95.25 88 ARG A CA 1
ATOM 674 C C . ARG A 1 88 ? 4.703 20.656 6.895 1 95.25 88 ARG A C 1
ATOM 676 O O . ARG A 1 88 ? 5.695 20.422 6.203 1 95.25 88 ARG A O 1
ATOM 683 N N . PRO A 1 89 ? 4.664 20.625 8.242 1 94.75 89 PRO A N 1
ATOM 684 C CA . PRO A 1 89 ? 5.895 20.203 8.914 1 94.75 89 PRO A CA 1
ATOM 685 C C . PRO A 1 89 ? 6.254 18.75 8.633 1 94.75 89 PRO A C 1
ATOM 687 O O . PRO A 1 89 ? 5.363 17.922 8.422 1 94.75 89 PRO A O 1
ATOM 690 N N . ILE A 1 90 ? 7.543 18.5 8.594 1 93.38 90 ILE A N 1
ATOM 691 C CA . ILE A 1 90 ? 8.07 17.141 8.406 1 93.38 90 ILE A CA 1
ATOM 692 C C . ILE A 1 90 ? 9.203 16.891 9.398 1 93.38 90 ILE A C 1
ATOM 694 O O . ILE A 1 90 ? 9.867 17.828 9.844 1 93.38 90 ILE A O 1
ATOM 698 N N . TYR A 1 91 ? 9.391 15.688 9.734 1 91.44 91 TYR A N 1
ATOM 699 C CA . TYR A 1 91 ? 10.492 15.312 10.609 1 91.44 91 TYR A CA 1
ATOM 700 C C . TYR A 1 91 ? 11.766 15.055 9.812 1 91.44 91 TYR A C 1
ATOM 702 O O . TYR A 1 91 ? 11.703 14.594 8.672 1 91.44 91 TYR A O 1
ATOM 710 N N . PRO A 1 92 ? 12.93 15.359 10.492 1 88.44 92 PRO A N 1
ATOM 711 C CA . PRO A 1 92 ? 14.148 14.812 9.898 1 88.44 92 PRO A CA 1
ATOM 712 C C . PRO A 1 92 ? 14.148 13.289 9.844 1 88.44 92 PRO A C 1
ATOM 714 O O . PRO A 1 92 ? 13.578 12.633 10.727 1 88.44 92 PRO A O 1
ATOM 717 N N . THR A 1 93 ? 14.812 12.758 8.789 1 86.06 93 THR A N 1
ATOM 718 C CA . THR A 1 93 ? 14.812 11.32 8.578 1 86.06 93 THR A CA 1
ATOM 719 C C . THR A 1 93 ? 15.32 10.586 9.812 1 86.06 93 THR A C 1
ATOM 721 O O . THR A 1 93 ? 14.758 9.562 10.211 1 86.06 93 THR A O 1
ATOM 724 N N . MET A 1 94 ? 16.25 11.125 10.438 1 85.19 94 MET A N 1
ATOM 725 C CA . MET A 1 94 ? 16.859 10.492 11.609 1 85.19 94 MET A CA 1
ATOM 726 C C . MET A 1 94 ? 15.867 10.453 12.766 1 85.19 94 MET A C 1
ATOM 728 O O . MET A 1 94 ? 15.828 9.477 13.516 1 85.19 94 MET A O 1
ATOM 732 N N . ALA A 1 95 ? 15.102 11.43 12.898 1 82.44 95 ALA A N 1
ATOM 733 C CA . ALA A 1 95 ? 14.109 11.5 13.969 1 82.44 95 ALA A CA 1
ATOM 734 C C . ALA A 1 95 ? 13.023 10.453 13.773 1 82.44 95 ALA A C 1
ATOM 736 O O . ALA A 1 95 ? 12.531 9.867 14.742 1 82.44 95 ALA A O 1
ATOM 737 N N . MET A 1 96 ? 12.727 10.117 12.594 1 82.88 96 MET A N 1
ATOM 738 C CA . MET A 1 96 ? 11.688 9.133 12.289 1 82.88 96 MET A CA 1
ATOM 739 C C . MET A 1 96 ? 12.148 7.727 12.648 1 82.88 96 MET A C 1
ATOM 741 O O . MET A 1 96 ? 11.359 6.918 13.141 1 82.88 96 MET A O 1
ATOM 745 N N . ASN A 1 97 ? 13.367 7.484 12.336 1 76.62 97 ASN A N 1
ATOM 746 C CA . ASN A 1 97 ? 13.922 6.172 12.648 1 76.62 97 ASN A CA 1
ATOM 747 C C . ASN A 1 97 ? 13.914 5.906 14.148 1 76.62 97 ASN A C 1
ATOM 749 O O . ASN A 1 97 ? 13.703 4.773 14.586 1 76.62 97 ASN A O 1
ATOM 753 N N . ARG A 1 98 ? 14.234 6.941 14.805 1 63.59 98 ARG A N 1
ATOM 754 C CA . ARG A 1 98 ? 14.219 6.824 16.266 1 63.59 98 ARG A CA 1
ATOM 755 C C . ARG A 1 98 ? 12.797 6.617 16.781 1 63.59 98 ARG A C 1
ATOM 757 O O . ARG A 1 98 ? 12.594 5.887 17.75 1 63.59 98 ARG A O 1
ATOM 764 N N . ARG A 1 99 ? 12.008 7.18 16.047 1 54.62 99 ARG A N 1
ATOM 765 C CA . ARG A 1 99 ? 10.594 7.125 16.422 1 54.62 99 ARG A CA 1
ATOM 766 C C . ARG A 1 99 ? 9.977 5.789 16.047 1 54.62 99 ARG A C 1
ATOM 768 O O . ARG A 1 99 ? 8.844 5.488 16.422 1 54.62 99 ARG A O 1
ATOM 775 N N . LYS A 1 100 ? 10.539 5.059 15.023 1 55 100 LYS A N 1
ATOM 776 C CA . LYS A 1 100 ? 9.945 3.738 14.812 1 55 100 LYS A CA 1
ATOM 777 C C . LYS A 1 100 ? 9.242 3.244 16.078 1 55 100 LYS A C 1
ATOM 779 O O . LYS A 1 100 ? 8.844 2.08 16.156 1 55 100 LYS A O 1
ATOM 784 N N . TRP A 1 101 ? 9.109 4.074 16.969 1 44.66 101 TRP A N 1
ATOM 785 C CA . TRP A 1 101 ? 8.93 4.141 18.422 1 44.66 101 TRP A CA 1
ATOM 786 C C . TRP A 1 101 ? 7.66 3.402 18.844 1 44.66 101 TRP A C 1
ATOM 788 O O . TRP A 1 101 ? 6.859 2.996 18 1 44.66 101 TRP A O 1
ATOM 798 N N . LYS A 1 102 ? 6.742 4.289 19.875 1 41.53 102 LYS A N 1
ATOM 799 C CA . LYS A 1 102 ? 5.785 4 20.938 1 41.53 102 LYS A CA 1
ATOM 800 C C . LYS A 1 102 ? 4.484 3.436 20.375 1 41.53 102 LYS A C 1
ATOM 802 O O . LYS A 1 102 ? 3.646 2.922 21.109 1 41.53 102 LYS A O 1
ATOM 807 N N . TYR A 1 103 ? 4.133 3.76 19.188 1 40.53 103 TYR A N 1
ATOM 808 C CA . TYR A 1 103 ? 2.758 3.373 18.906 1 40.53 103 TYR A CA 1
ATOM 809 C C . TYR A 1 103 ? 2.625 1.857 18.812 1 40.53 103 TYR A C 1
ATOM 811 O O . TYR A 1 103 ? 1.526 1.315 18.969 1 40.53 103 TYR A O 1
ATOM 819 N N . ASN A 1 104 ? 3.547 1.126 18.25 1 39 104 ASN A N 1
ATOM 820 C CA . ASN A 1 104 ? 3.309 -0.313 18.219 1 39 104 ASN A CA 1
ATOM 821 C C . ASN A 1 104 ? 2.967 -0.854 19.594 1 39 104 ASN A C 1
ATOM 823 O O . ASN A 1 104 ? 2.223 -1.829 19.719 1 39 104 ASN A O 1
ATOM 827 N N . LYS A 1 105 ? 3.855 -0.527 20.531 1 36.09 105 LYS A N 1
ATOM 828 C CA . LYS A 1 105 ? 3.822 -1.341 21.734 1 36.09 105 LYS A CA 1
ATOM 829 C C . LYS A 1 105 ? 2.52 -1.134 22.5 1 36.09 105 LYS A C 1
ATOM 831 O O . LYS A 1 105 ? 2.023 -2.055 23.156 1 36.09 105 LYS A O 1
ATOM 836 N N . ASN A 1 106 ? 2.195 0.231 22.688 1 32.06 106 ASN A N 1
ATOM 837 C CA . ASN A 1 106 ? 1.267 0.429 23.781 1 32.06 106 ASN A CA 1
ATOM 838 C C . ASN A 1 106 ? -0.156 0.029 23.406 1 32.06 106 ASN A C 1
ATOM 840 O O . ASN A 1 106 ? -1.113 0.396 24.094 1 32.06 106 ASN A O 1
ATOM 844 N N . ASN A 1 107 ? -0.361 -0.32 22.188 1 32.34 107 ASN A N 1
ATOM 845 C CA . ASN A 1 107 ? -1.751 -0.754 22.094 1 32.34 107 ASN A CA 1
ATOM 846 C C . ASN A 1 107 ? -2.029 -1.949 23 1 32.34 107 ASN A C 1
ATOM 848 O O . ASN A 1 107 ? -3.076 -2.588 22.891 1 32.34 107 ASN A O 1
ATOM 852 N N . ASN A 1 108 ? -0.955 -2.516 23.5 1 28.66 108 ASN A N 1
ATOM 853 C CA . ASN A 1 108 ? -1.333 -3.434 24.562 1 28.66 108 ASN A CA 1
ATOM 854 C C . ASN A 1 108 ? -1.875 -2.686 25.781 1 28.66 108 ASN A C 1
ATOM 856 O O . ASN A 1 108 ? -1.176 -2.535 26.781 1 28.66 108 ASN A O 1
ATOM 860 N N . VAL A 1 109 ? -2.223 -1.421 25.594 1 24.97 109 VAL A N 1
ATOM 861 C CA . VAL A 1 109 ? -2.91 -1.052 26.828 1 24.97 109 VAL A CA 1
ATOM 862 C C . VAL A 1 109 ? -4.32 -1.642 26.844 1 24.97 109 VAL A C 1
ATOM 864 O O . VAL A 1 109 ? -5.004 -1.637 25.812 1 24.97 109 VAL A O 1
ATOM 867 N N . MET B 1 1 ? 34.688 -7.57 -9.586 1 40.09 1 MET B N 1
ATOM 868 C CA . MET B 1 1 ? 33.438 -7.414 -8.875 1 40.09 1 MET B CA 1
ATOM 869 C C . MET B 1 1 ? 32.25 -7.324 -9.852 1 40.09 1 MET B C 1
ATOM 871 O O . MET B 1 1 ? 32.312 -6.594 -10.836 1 40.09 1 MET B O 1
ATOM 875 N N . ALA B 1 2 ? 31.516 -8.383 -9.953 1 49.91 2 ALA B N 1
ATOM 876 C CA . ALA B 1 2 ? 30.438 -8.367 -10.945 1 49.91 2 ALA B CA 1
ATOM 877 C C . ALA B 1 2 ? 29.562 -7.137 -10.781 1 49.91 2 ALA B C 1
ATOM 879 O O . ALA B 1 2 ? 29.312 -6.688 -9.656 1 49.91 2 ALA B O 1
ATOM 880 N N . GLU B 1 3 ? 29.469 -6.289 -11.664 1 48.22 3 GLU B N 1
ATOM 881 C CA . GLU B 1 3 ? 28.641 -5.078 -11.656 1 48.22 3 GLU B CA 1
ATOM 882 C C . GLU B 1 3 ? 27.203 -5.387 -11.281 1 48.22 3 GLU B C 1
ATOM 884 O O . GLU B 1 3 ? 26.562 -6.227 -11.914 1 48.22 3 GLU B O 1
ATOM 889 N N . LYS B 1 4 ? 26.969 -5.25 -10.102 1 50.38 4 LYS B N 1
ATOM 890 C CA . LYS B 1 4 ? 25.594 -5.449 -9.695 1 50.38 4 LYS B CA 1
ATOM 891 C C . LYS B 1 4 ? 24.625 -4.648 -10.57 1 50.38 4 LYS B C 1
ATOM 893 O O . LYS B 1 4 ? 24.781 -3.432 -10.711 1 50.38 4 LYS B O 1
ATOM 898 N N . ILE B 1 5 ? 24.172 -5.266 -11.625 1 53.19 5 ILE B N 1
ATOM 899 C CA . ILE B 1 5 ? 23.125 -4.598 -12.406 1 53.19 5 ILE B CA 1
ATOM 900 C C . ILE B 1 5 ? 21.969 -4.23 -11.492 1 53.19 5 ILE B C 1
ATOM 902 O O . ILE B 1 5 ? 21.344 -5.105 -10.883 1 53.19 5 ILE B O 1
ATOM 906 N N . PHE B 1 6 ? 21.984 -3.049 -11.031 1 58.72 6 PHE B N 1
ATOM 907 C CA . PHE B 1 6 ? 20.875 -2.58 -10.219 1 58.72 6 PHE B CA 1
ATOM 908 C C . PHE B 1 6 ? 19.578 -2.643 -11 1 58.72 6 PHE B C 1
ATOM 910 O O . PHE B 1 6 ? 19.453 -2.061 -12.078 1 58.72 6 PHE B O 1
ATOM 917 N N . ARG B 1 7 ? 18.719 -3.637 -10.672 1 68.12 7 ARG B N 1
ATOM 918 C CA . ARG B 1 7 ? 17.422 -3.686 -11.32 1 68.12 7 ARG B CA 1
ATOM 919 C C . ARG B 1 7 ? 16.406 -2.811 -10.586 1 68.12 7 ARG B C 1
ATOM 921 O O . ARG B 1 7 ? 16.422 -2.742 -9.352 1 68.12 7 ARG B O 1
ATOM 928 N N . GLU B 1 8 ? 15.789 -1.969 -11.383 1 78.75 8 GLU B N 1
ATOM 929 C CA . GLU B 1 8 ? 14.727 -1.147 -10.82 1 78.75 8 GLU B CA 1
ATOM 930 C C . GLU B 1 8 ? 13.688 -2.008 -10.102 1 78.75 8 GLU B C 1
ATOM 932 O O . GLU B 1 8 ? 13.305 -3.068 -10.602 1 78.75 8 GLU B O 1
ATOM 937 N N . PRO B 1 9 ? 13.445 -1.587 -8.938 1 85.38 9 PRO B N 1
ATOM 938 C CA . PRO B 1 9 ? 12.43 -2.365 -8.227 1 85.38 9 PRO B CA 1
ATOM 939 C C . PRO B 1 9 ? 11.117 -2.479 -9 1 85.38 9 PRO B C 1
ATOM 941 O O . PRO B 1 9 ? 10.766 -1.574 -9.758 1 85.38 9 PRO B O 1
ATOM 944 N N . LYS B 1 10 ? 10.547 -3.631 -8.875 1 91.19 10 LYS B N 1
ATOM 945 C CA . LYS B 1 10 ? 9.266 -3.865 -9.531 1 91.19 10 LYS B CA 1
ATOM 946 C C . LYS B 1 10 ? 8.102 -3.529 -8.602 1 91.19 10 LYS B C 1
ATOM 948 O O . LYS B 1 10 ? 8.086 -3.949 -7.441 1 91.19 10 LYS B O 1
ATOM 953 N N . ALA B 1 11 ? 7.18 -2.762 -9.156 1 95.69 11 ALA B N 1
ATOM 954 C CA . ALA B 1 11 ? 5.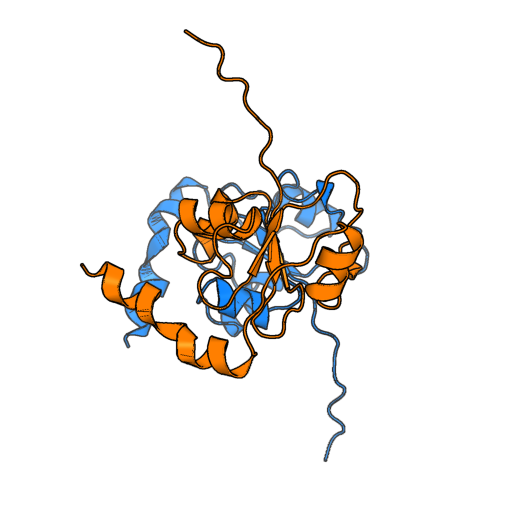977 -2.422 -8.398 1 95.69 11 ALA B CA 1
ATOM 955 C C . ALA B 1 11 ? 5.141 -3.666 -8.109 1 95.69 11 ALA B C 1
ATOM 957 O O . ALA B 1 11 ? 5.137 -4.617 -8.898 1 95.69 11 ALA B O 1
ATOM 958 N N . VAL B 1 12 ? 4.434 -3.631 -6.988 1 98.25 12 VAL B N 1
ATOM 959 C CA . VAL B 1 12 ? 3.662 -4.777 -6.52 1 98.25 12 VAL B CA 1
ATOM 960 C C . VAL B 1 12 ? 2.201 -4.375 -6.332 1 98.25 12 VAL B C 1
ATOM 962 O O . VAL B 1 12 ? 1.907 -3.357 -5.699 1 98.25 12 VAL B O 1
ATOM 965 N N . LEU B 1 13 ? 1.361 -5.141 -6.918 1 98.69 13 LEU B N 1
ATOM 966 C CA . LEU B 1 13 ? -0.071 -5.023 -6.668 1 98.69 13 LEU B CA 1
ATOM 967 C C . LEU B 1 13 ? -0.478 -5.852 -5.449 1 98.69 13 LEU B C 1
ATOM 969 O O . LEU B 1 13 ? -0.026 -6.984 -5.289 1 98.69 13 LEU B O 1
ATOM 973 N N . ILE B 1 14 ? -1.304 -5.266 -4.605 1 98.81 14 ILE B N 1
ATOM 974 C CA . ILE B 1 14 ? -1.758 -5.941 -3.393 1 98.81 14 ILE B CA 1
ATOM 975 C C . ILE B 1 14 ? -3.281 -6.027 -3.389 1 98.81 14 ILE B C 1
ATOM 977 O O . ILE B 1 14 ? -3.967 -5 -3.354 1 98.81 14 ILE B O 1
ATOM 981 N N . PHE B 1 15 ? -3.758 -7.238 -3.424 1 98.5 15 PHE B N 1
ATOM 982 C CA . PHE B 1 15 ? -5.188 -7.52 -3.396 1 98.5 15 PHE B CA 1
ATOM 983 C C . PHE B 1 15 ? -5.617 -8.016 -2.021 1 98.5 15 PHE B C 1
ATOM 985 O O . PHE B 1 15 ? -4.914 -8.812 -1.397 1 98.5 15 PHE B O 1
ATOM 992 N N . ASN B 1 16 ? -6.789 -7.551 -1.583 1 96.94 16 ASN B N 1
ATOM 993 C CA . ASN B 1 16 ? -7.27 -7.988 -0.277 1 96.94 16 ASN B CA 1
ATOM 994 C C . ASN B 1 16 ? -8 -9.328 -0.366 1 96.94 16 ASN B C 1
ATOM 996 O O . ASN B 1 16 ? -7.977 -9.984 -1.408 1 96.94 16 ASN B O 1
ATOM 1000 N N . CYS B 1 17 ? -8.562 -9.766 0.712 1 94.44 17 CYS B N 1
ATOM 1001 C CA . CYS B 1 17 ? -9.195 -11.078 0.788 1 94.44 17 CYS B CA 1
ATOM 1002 C C . CYS B 1 17 ? -10.406 -11.156 -0.135 1 94.44 17 CYS B C 1
ATOM 1004 O O . CYS B 1 17 ? -10.844 -12.25 -0.493 1 94.44 17 CYS B O 1
ATOM 1006 N N . ARG B 1 18 ? -10.945 -10 -0.444 1 95.31 18 ARG B N 1
ATOM 1007 C CA . ARG B 1 18 ? -12.055 -9.953 -1.386 1 95.31 18 ARG B CA 1
ATOM 1008 C C . ARG B 1 18 ? -11.555 -9.906 -2.824 1 95.31 18 ARG B C 1
ATOM 1010 O O . ARG B 1 18 ? -12.344 -9.742 -3.758 1 95.31 18 ARG B O 1
ATOM 1017 N N . LYS B 1 19 ? -10.258 -9.984 -2.988 1 97.44 19 LYS B N 1
ATOM 1018 C CA . LYS B 1 19 ? -9.602 -10.062 -4.289 1 97.44 19 LYS B CA 1
ATOM 1019 C C . LYS B 1 19 ? -9.719 -8.742 -5.047 1 97.44 19 LYS B C 1
ATOM 1021 O O . LYS B 1 19 ? -9.828 -8.734 -6.277 1 97.44 19 LYS B O 1
ATOM 1026 N N . THR B 1 20 ? -9.836 -7.695 -4.305 1 98.25 20 THR B N 1
ATOM 1027 C CA . THR B 1 20 ? -9.844 -6.352 -4.871 1 98.25 20 THR B CA 1
ATOM 1028 C C . THR B 1 20 ? -8.477 -5.691 -4.699 1 98.25 20 THR B C 1
ATOM 1030 O O . THR B 1 20 ? -7.859 -5.797 -3.637 1 98.25 20 THR B O 1
ATOM 1033 N N . LEU B 1 21 ? -8.07 -5.082 -5.777 1 98.69 21 LEU B N 1
ATOM 1034 C CA . LEU B 1 21 ? -6.836 -4.305 -5.668 1 98.69 21 LEU B CA 1
ATOM 1035 C C . LEU B 1 21 ? -7.004 -3.156 -4.684 1 98.69 21 LEU B C 1
ATOM 1037 O O . LEU B 1 21 ? -7.824 -2.26 -4.902 1 98.69 21 LEU B O 1
ATOM 1041 N N . VAL B 1 22 ? -6.148 -3.146 -3.637 1 98.44 22 VAL B N 1
ATOM 1042 C CA . VAL B 1 22 ? -6.391 -2.133 -2.617 1 98.44 22 VAL B CA 1
ATOM 1043 C C . VAL B 1 22 ? -5.125 -1.306 -2.396 1 98.44 22 VAL B C 1
ATOM 1045 O O . VAL B 1 22 ? -5.188 -0.203 -1.848 1 98.44 22 VAL B O 1
ATOM 1048 N N . LEU B 1 23 ? -3.994 -1.813 -2.768 1 98.69 23 LEU B N 1
ATOM 1049 C CA . LEU B 1 23 ? -2.752 -1.056 -2.654 1 98.69 23 LEU B CA 1
ATOM 1050 C C . LEU B 1 23 ? -1.835 -1.336 -3.84 1 98.69 23 LEU B C 1
ATOM 1052 O O . LEU B 1 23 ? -1.888 -2.418 -4.43 1 98.69 23 LEU B O 1
ATOM 1056 N N . VAL B 1 24 ? -0.961 -0.418 -4.109 1 98.62 24 VAL B N 1
ATOM 1057 C CA . VAL B 1 24 ? 0.202 -0.593 -4.973 1 98.62 24 VAL B CA 1
ATOM 1058 C C . VAL B 1 24 ? 1.461 -0.129 -4.246 1 98.62 24 VAL B C 1
ATOM 1060 O O . VAL B 1 24 ? 1.48 0.953 -3.654 1 98.62 24 VAL B O 1
ATOM 1063 N N . ALA B 1 25 ? 2.416 -0.947 -4.293 1 98.44 25 ALA B N 1
ATOM 1064 C CA . ALA B 1 25 ? 3.697 -0.63 -3.666 1 98.44 25 ALA B CA 1
ATOM 1065 C C . ALA B 1 25 ? 4.793 -0.47 -4.715 1 98.44 25 ALA B C 1
ATOM 1067 O O . ALA B 1 25 ? 4.773 -1.141 -5.75 1 98.44 25 ALA B O 1
ATOM 1068 N N . SER B 1 26 ? 5.797 0.311 -4.387 1 97.69 26 SER B N 1
ATOM 1069 C CA . SER B 1 26 ? 6.875 0.577 -5.332 1 97.69 26 SER B CA 1
ATOM 1070 C C . SER B 1 26 ? 7.801 -0.628 -5.469 1 97.69 26 SER B C 1
ATOM 1072 O O . SER B 1 26 ? 8.547 -0.735 -6.441 1 97.69 26 SER B O 1
ATOM 1074 N N . SER B 1 27 ? 7.812 -1.475 -4.434 1 97.62 27 SER B N 1
A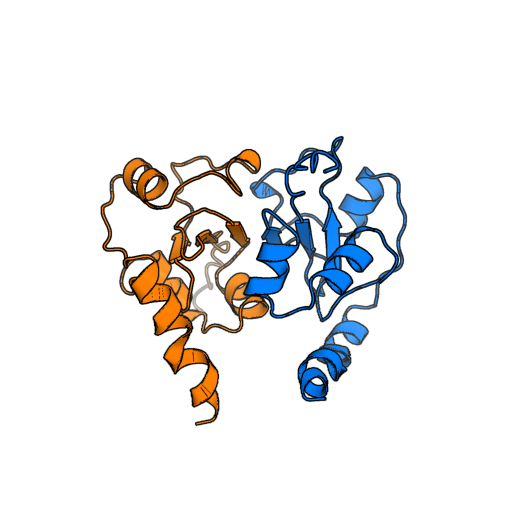TOM 1075 C CA . SER B 1 27 ? 8.688 -2.641 -4.438 1 97.62 27 SER B CA 1
ATOM 1076 C C . SER B 1 27 ? 8.227 -3.688 -3.43 1 97.62 27 SER B C 1
ATOM 1078 O O . SER B 1 27 ? 7.375 -3.406 -2.582 1 97.62 27 SER B O 1
ATOM 1080 N N . VAL B 1 28 ? 8.812 -4.852 -3.604 1 97.81 28 VAL B N 1
ATOM 1081 C CA . VAL B 1 28 ? 8.586 -5.926 -2.645 1 97.81 28 VAL B CA 1
ATOM 1082 C C . VAL B 1 28 ? 9.039 -5.48 -1.254 1 97.81 28 VAL B C 1
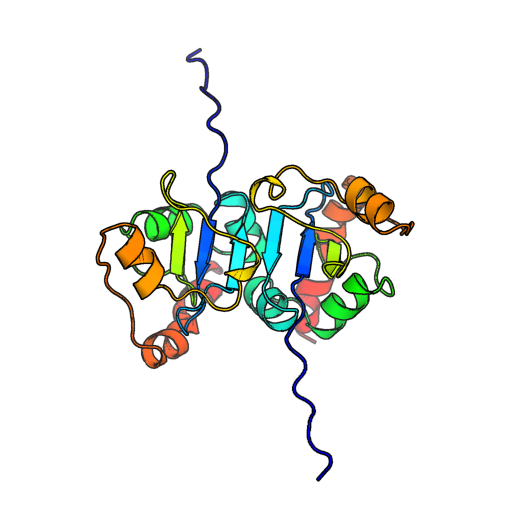ATOM 1084 O O . VAL B 1 28 ? 8.344 -5.723 -0.264 1 97.81 28 VAL B O 1
ATOM 1087 N N . ASN B 1 29 ? 10.133 -4.785 -1.185 1 97.38 29 ASN B N 1
ATOM 1088 C CA . ASN B 1 29 ? 10.672 -4.355 0.101 1 97.38 29 ASN B CA 1
ATOM 1089 C C . ASN B 1 29 ? 9.75 -3.359 0.794 1 97.38 29 ASN B C 1
ATOM 1091 O O . ASN B 1 29 ? 9.547 -3.434 2.008 1 97.38 29 ASN B O 1
ATOM 1095 N N . GLU B 1 30 ? 9.18 -2.475 0.102 1 97.75 30 GLU B N 1
ATOM 1096 C CA . GLU B 1 30 ? 8.273 -1.5 0.7 1 97.75 30 GLU B CA 1
ATOM 1097 C C . GLU B 1 30 ? 6.965 -2.158 1.134 1 97.75 30 GLU B C 1
ATOM 1099 O O . GLU B 1 30 ? 6.41 -1.818 2.182 1 97.75 30 GLU B O 1
ATOM 1104 N N . ALA B 1 31 ? 6.488 -3.088 0.325 1 98.12 31 ALA B N 1
ATOM 1105 C CA . ALA B 1 31 ? 5.316 -3.871 0.717 1 98.12 31 ALA B CA 1
ATOM 1106 C C . ALA B 1 31 ? 5.574 -4.629 2.016 1 98.12 31 ALA B C 1
ATOM 1108 O O . ALA B 1 31 ? 4.707 -4.688 2.891 1 98.12 31 ALA B O 1
ATOM 1109 N N . ALA B 1 32 ? 6.754 -5.184 2.143 1 97.06 32 ALA B N 1
ATOM 1110 C CA . ALA B 1 32 ? 7.129 -5.961 3.322 1 97.06 32 ALA B CA 1
ATOM 1111 C C . ALA B 1 32 ? 7.215 -5.07 4.559 1 97.06 32 ALA B C 1
ATOM 1113 O O . ALA B 1 32 ? 6.723 -5.438 5.629 1 97.06 32 ALA B O 1
ATOM 1114 N N . LYS B 1 33 ? 7.727 -3.934 4.402 1 95.31 33 LYS B N 1
ATOM 1115 C CA . LYS B 1 33 ? 7.906 -3.016 5.523 1 95.31 33 LYS B CA 1
ATOM 1116 C C . LYS B 1 33 ? 6.562 -2.602 6.113 1 95.31 33 LYS B C 1
ATOM 1118 O O . LYS B 1 33 ? 6.367 -2.666 7.328 1 95.31 33 LYS B O 1
ATOM 1123 N N . ILE B 1 34 ? 5.672 -2.256 5.258 1 95 34 ILE B N 1
ATOM 1124 C CA . ILE B 1 34 ? 4.422 -1.705 5.777 1 95 34 ILE B CA 1
ATOM 1125 C C . ILE B 1 34 ? 3.543 -2.832 6.309 1 95 34 ILE B C 1
ATOM 1127 O O . ILE B 1 34 ? 2.801 -2.645 7.277 1 95 34 ILE B O 1
ATOM 1131 N N . SER B 1 35 ? 3.611 -3.98 5.676 1 95.12 35 SER B N 1
ATOM 1132 C CA . SER B 1 35 ? 2.725 -5.078 6.047 1 95.12 35 SER B CA 1
ATOM 1133 C C . SER B 1 35 ? 3.307 -5.895 7.199 1 95.12 35 SER B C 1
ATOM 1135 O O . SER B 1 35 ? 2.584 -6.629 7.871 1 95.12 35 SER B O 1
ATOM 1137 N N . GLY B 1 36 ? 4.648 -5.902 7.312 1 93.31 36 GLY B N 1
ATOM 1138 C CA . GLY B 1 36 ? 5.32 -6.734 8.297 1 93.31 36 GLY B CA 1
ATOM 1139 C C . GLY B 1 36 ? 5.559 -8.156 7.812 1 93.31 36 GLY B C 1
ATOM 1140 O O . GLY B 1 36 ? 5.996 -9.016 8.578 1 93.31 36 GLY B O 1
ATOM 1141 N N . LEU B 1 37 ? 5.266 -8.406 6.602 1 94.38 37 LEU B N 1
ATOM 1142 C CA . LEU B 1 37 ? 5.461 -9.727 6.02 1 94.38 37 LEU B CA 1
ATOM 1143 C C . LEU B 1 37 ? 6.891 -9.891 5.512 1 94.38 37 LEU B C 1
ATOM 1145 O O . LEU B 1 37 ? 7.605 -8.898 5.332 1 94.38 37 LEU B O 1
ATOM 1149 N N . LYS B 1 38 ? 7.324 -11.133 5.297 1 96.25 38 LYS B N 1
ATOM 1150 C CA . LYS B 1 38 ? 8.656 -11.422 4.777 1 96.25 38 LYS B CA 1
ATOM 1151 C C . LYS B 1 38 ? 8.742 -11.125 3.285 1 96.25 38 LYS B C 1
ATOM 1153 O O . LYS B 1 38 ? 7.918 -11.594 2.504 1 96.25 38 LYS B O 1
ATOM 1158 N N . PRO B 1 39 ? 9.742 -10.391 2.877 1 96.94 39 PRO B N 1
ATOM 1159 C CA . PRO B 1 39 ? 9.867 -10.047 1.459 1 96.94 39 PRO B CA 1
ATOM 1160 C C . PRO B 1 39 ? 9.953 -11.273 0.555 1 96.94 39 PRO B C 1
ATOM 1162 O O . PRO B 1 39 ? 9.398 -11.273 -0.547 1 96.94 39 PRO B O 1
ATOM 1165 N N . GLY B 1 40 ? 10.688 -12.273 1.026 1 97.62 40 GLY B N 1
ATOM 1166 C CA . GLY B 1 40 ? 10.805 -13.492 0.238 1 97.62 40 GLY B CA 1
ATOM 1167 C C . GLY B 1 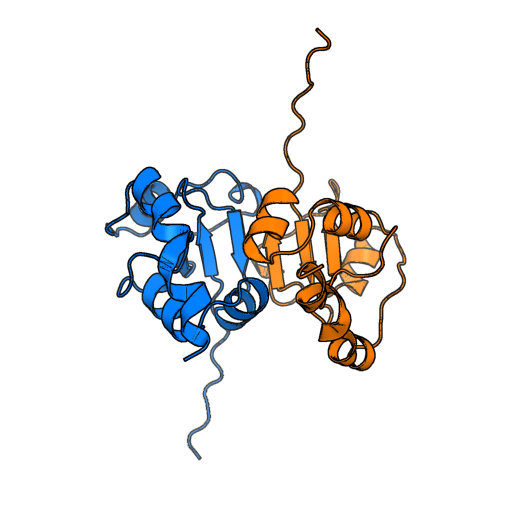40 ? 9.469 -14.133 -0.08 1 97.62 40 GLY B C 1
ATOM 1168 O O . GLY B 1 40 ? 9.258 -14.609 -1.195 1 97.62 40 GLY B O 1
ATOM 1169 N N . ASN B 1 41 ? 8.555 -14.117 0.908 1 97.5 41 ASN B N 1
ATOM 1170 C CA . ASN B 1 41 ? 7.234 -14.688 0.702 1 97.5 41 ASN B CA 1
ATOM 1171 C C . ASN B 1 41 ? 6.387 -13.828 -0.234 1 97.5 41 ASN B C 1
ATOM 1173 O O . ASN B 1 41 ? 5.605 -14.359 -1.027 1 97.5 41 ASN B O 1
ATOM 1177 N N . ILE B 1 42 ? 6.562 -12.531 -0.156 1 97.56 42 ILE B N 1
ATOM 1178 C CA . ILE B 1 42 ? 5.844 -11.633 -1.056 1 97.56 42 ILE B CA 1
ATOM 1179 C C . ILE B 1 42 ? 6.293 -11.883 -2.494 1 97.56 42 ILE B C 1
ATOM 1181 O O . ILE B 1 42 ? 5.461 -11.992 -3.4 1 97.56 42 ILE B O 1
ATOM 1185 N N . SER B 1 43 ? 7.574 -12.031 -2.725 1 97.56 43 SER B N 1
ATOM 1186 C CA . SER B 1 43 ? 8.102 -12.32 -4.051 1 97.56 43 SER B CA 1
ATOM 1187 C C . SER B 1 43 ? 7.562 -13.641 -4.586 1 97.56 43 SER B C 1
ATOM 1189 O O . SER B 1 43 ? 7.148 -13.727 -5.746 1 97.56 43 SER B O 1
ATOM 1191 N N . LYS B 1 44 ? 7.52 -14.641 -3.711 1 97.88 44 LYS B N 1
ATOM 1192 C CA . LYS B 1 44 ? 7.004 -15.945 -4.098 1 97.88 44 LYS B CA 1
ATOM 1193 C C . LYS B 1 44 ? 5.527 -15.859 -4.484 1 97.88 44 LYS B C 1
ATOM 1195 O O . LYS B 1 44 ? 5.082 -16.547 -5.402 1 97.88 44 LYS B O 1
ATOM 1200 N N . ALA B 1 45 ? 4.805 -15.062 -3.799 1 97.5 45 ALA B N 1
ATOM 1201 C CA . ALA B 1 45 ? 3.395 -14.867 -4.129 1 97.5 45 ALA B CA 1
ATOM 1202 C C . ALA B 1 45 ? 3.238 -14.148 -5.465 1 97.5 45 ALA B C 1
ATOM 1204 O O . ALA B 1 45 ? 2.361 -14.492 -6.262 1 97.5 45 ALA B O 1
ATOM 1205 N N . CYS B 1 46 ? 4.117 -13.234 -5.711 1 97.81 46 CYS B N 1
ATOM 1206 C CA . CYS B 1 46 ? 4.027 -12.469 -6.949 1 97.81 46 CYS B CA 1
ATOM 1207 C C . CYS B 1 46 ? 4.242 -13.359 -8.164 1 97.81 46 CYS B C 1
ATOM 1209 O O . CYS B 1 46 ? 3.625 -13.148 -9.211 1 97.81 46 CYS B O 1
ATOM 1211 N N . VAL B 1 47 ? 5.074 -14.328 -7.98 1 96.12 47 VAL B N 1
ATOM 1212 C CA . VAL B 1 47 ? 5.414 -15.148 -9.141 1 96.12 47 VAL B CA 1
ATOM 1213 C C . VAL B 1 47 ? 4.547 -16.406 -9.156 1 96.12 47 VAL B C 1
ATOM 1215 O O . VAL B 1 47 ? 4.609 -17.203 -10.102 1 96.12 47 VAL B O 1
ATOM 1218 N N . GLY B 1 48 ? 3.848 -16.672 -8.086 1 95.69 48 GLY B N 1
ATOM 1219 C CA . GLY B 1 48 ? 2.85 -17.734 -8.117 1 95.69 48 GLY B CA 1
ATOM 1220 C C . GLY B 1 48 ? 3.289 -18.984 -7.402 1 95.69 48 GLY B C 1
ATOM 1221 O O . GLY B 1 48 ? 2.57 -20 -7.402 1 95.69 48 GLY B O 1
ATOM 1222 N N . THR B 1 49 ? 4.473 -18.953 -6.754 1 96 49 THR B N 1
ATOM 1223 C CA . THR B 1 49 ? 4.926 -20.109 -5.98 1 96 49 THR B CA 1
ATOM 1224 C C . THR B 1 49 ? 4.129 -20.234 -4.684 1 96 49 THR B C 1
ATOM 1226 O O . THR B 1 49 ? 3.969 -21.344 -4.156 1 96 49 THR B O 1
ATOM 1229 N N . LEU B 1 50 ? 3.697 -19.094 -4.133 1 95.5 50 LEU B N 1
ATOM 1230 C CA . LEU B 1 50 ? 2.752 -19.031 -3.025 1 95.5 50 LEU B CA 1
ATOM 1231 C C . LEU B 1 50 ? 1.422 -18.438 -3.486 1 95.5 50 LEU B C 1
ATOM 1233 O O . LEU B 1 50 ? 1.397 -17.5 -4.281 1 95.5 50 LEU B O 1
ATOM 1237 N N . ILE B 1 51 ? 0.387 -19.016 -3.016 1 95.44 51 ILE B N 1
ATOM 1238 C CA . ILE B 1 51 ? -0.924 -18.516 -3.424 1 95.44 51 ILE B CA 1
ATOM 1239 C C . ILE B 1 51 ? -1.153 -17.125 -2.844 1 95.44 51 ILE B C 1
ATOM 1241 O O . ILE B 1 51 ? -1.566 -16.203 -3.557 1 95.44 51 ILE B O 1
ATOM 1245 N N . SER B 1 52 ? -0.993 -16.984 -1.569 1 94.88 52 SER B N 1
ATOM 1246 C CA . SER B 1 52 ? -1.188 -15.758 -0.813 1 94.88 52 SER B CA 1
ATOM 1247 C C . SER B 1 52 ? -0.157 -15.617 0.302 1 94.88 52 SER B C 1
ATOM 1249 O O . SER B 1 52 ? 0.591 -16.562 0.579 1 94.88 52 SER B O 1
ATOM 1251 N N . ASN B 1 53 ? -0 -14.484 0.774 1 93.06 53 ASN B N 1
ATOM 1252 C CA . ASN B 1 53 ? 0.739 -14.227 2.006 1 93.06 53 ASN B CA 1
ATOM 1253 C C . ASN B 1 53 ? -0.088 -13.414 2.998 1 93.06 53 ASN B C 1
ATOM 1255 O O . ASN B 1 53 ? -0.477 -12.281 2.707 1 93.06 53 ASN B O 1
ATOM 1259 N N . GLY B 1 54 ? -0.357 -14.047 4.07 1 88 54 GLY B N 1
ATOM 1260 C CA . GLY B 1 54 ? -1.35 -13.43 4.941 1 88 54 GLY B CA 1
ATOM 1261 C C . GLY B 1 54 ? -2.723 -13.328 4.305 1 88 54 GLY B C 1
ATOM 1262 O O . GLY B 1 54 ? -3.217 -14.297 3.723 1 88 54 GLY B O 1
ATOM 1263 N N . MET B 1 55 ? -3.336 -12.156 4.484 1 91.88 55 MET B N 1
ATOM 1264 C CA . MET B 1 55 ? -4.688 -11.93 3.98 1 91.88 55 MET B CA 1
ATOM 1265 C C . MET B 1 55 ? -4.652 -11.234 2.621 1 91.88 55 MET B C 1
ATOM 1267 O O . MET B 1 55 ? -5.652 -10.664 2.186 1 91.88 55 MET B O 1
ATOM 1271 N N . TYR B 1 56 ? -3.494 -11.406 2.016 1 96.56 56 TYR B N 1
ATOM 1272 C CA . TYR B 1 56 ? -3.352 -10.633 0.785 1 96.56 56 TYR B CA 1
ATOM 1273 C C . TYR B 1 56 ? -2.824 -11.508 -0.347 1 96.56 56 TYR B C 1
ATOM 1275 O O . TYR B 1 56 ? -2.191 -12.539 -0.102 1 96.56 56 TYR B O 1
ATOM 1283 N N . TYR B 1 57 ? -3.127 -11.156 -1.545 1 97.69 57 TYR B N 1
ATOM 1284 C CA . TYR B 1 57 ? -2.488 -11.641 -2.766 1 97.69 57 TYR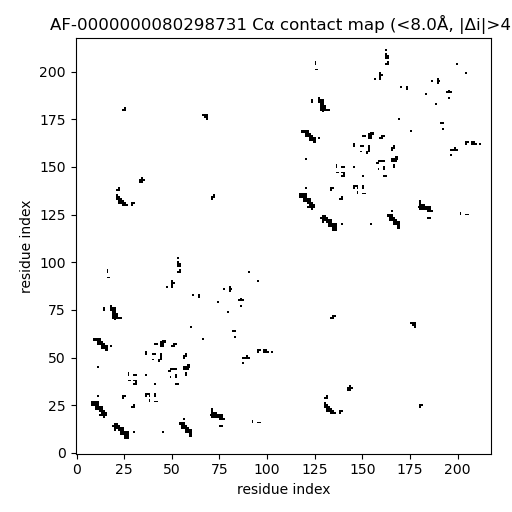 B CA 1
ATOM 1285 C C . TYR B 1 57 ? -1.559 -10.578 -3.346 1 97.69 57 TYR B C 1
ATOM 1287 O O . TYR B 1 57 ? -1.87 -9.383 -3.316 1 97.69 57 TYR B O 1
ATOM 1295 N N . PHE B 1 58 ? -0.499 -11.047 -3.881 1 98.31 58 PHE B N 1
ATOM 1296 C CA . PHE B 1 58 ? 0.496 -10.148 -4.457 1 98.31 58 PHE B CA 1
ATOM 1297 C C . PHE B 1 58 ? 0.776 -10.508 -5.91 1 98.31 58 PHE B C 1
ATOM 1299 O O . PHE B 1 58 ? 0.863 -11.695 -6.258 1 98.31 58 PHE B O 1
ATOM 1306 N N . ARG B 1 59 ? 0.851 -9.484 -6.762 1 98.38 59 ARG B N 1
ATOM 1307 C CA . ARG B 1 59 ? 1.264 -9.633 -8.156 1 98.38 59 ARG B CA 1
ATOM 1308 C C . ARG B 1 59 ? 2.289 -8.562 -8.531 1 98.38 59 ARG B C 1
ATOM 1310 O O . ARG B 1 59 ? 2.18 -7.414 -8.109 1 98.38 59 ARG B O 1
ATOM 1317 N N . TYR B 1 60 ? 3.193 -8.961 -9.328 1 97.19 60 TYR B N 1
ATOM 1318 C CA . TYR B 1 60 ? 3.961 -7.93 -10.016 1 97.19 60 TYR B CA 1
ATOM 1319 C C . TYR B 1 60 ? 3.123 -7.25 -11.086 1 97.19 60 TYR B C 1
ATOM 1321 O O . TYR B 1 60 ? 2.248 -7.879 -11.688 1 97.19 60 TYR B O 1
ATOM 1329 N N . ILE B 1 61 ? 3.432 -6.055 -11.219 1 95 61 ILE B N 1
ATOM 1330 C CA . ILE B 1 61 ? 2.818 -5.41 -12.375 1 95 61 ILE B CA 1
ATOM 1331 C C . ILE B 1 61 ? 3.457 -5.938 -13.656 1 95 61 ILE B C 1
ATOM 1333 O O . ILE B 1 61 ? 4.68 -5.887 -13.812 1 95 61 ILE B O 1
ATOM 1337 N N . ASP B 1 62 ? 2.643 -6.406 -14.516 1 91.94 62 ASP B N 1
ATOM 1338 C CA . ASP B 1 62 ? 3.117 -6.902 -15.805 1 91.94 62 ASP B CA 1
ATOM 1339 C C . ASP B 1 62 ? 3.506 -5.75 -16.734 1 91.94 62 ASP B C 1
ATOM 1341 O O . ASP B 1 62 ? 2.795 -4.742 -16.812 1 91.94 62 ASP B O 1
ATOM 1345 N N . SER B 1 63 ? 4.602 -5.898 -17.469 1 88.12 63 SER B N 1
ATOM 1346 C CA . SER B 1 63 ? 5.133 -4.844 -18.312 1 88.12 63 SER B CA 1
ATOM 1347 C C . SER B 1 63 ? 4.16 -4.492 -19.438 1 88.12 63 SER B C 1
ATOM 1349 O O . SER B 1 63 ? 4.18 -3.373 -19.953 1 88.12 63 SER B O 1
ATOM 1351 N N . ASP B 1 64 ? 3.256 -5.367 -19.766 1 90.81 64 ASP B N 1
ATOM 1352 C CA . ASP B 1 64 ? 2.357 -5.18 -20.906 1 90.81 64 ASP B CA 1
ATOM 1353 C C . ASP B 1 64 ? 0.988 -4.684 -20.438 1 90.81 64 ASP B C 1
ATOM 1355 O O . ASP B 1 64 ? 0.094 -4.461 -21.266 1 90.81 64 ASP B O 1
ATOM 1359 N N . ILE B 1 65 ? 0.837 -4.543 -19.188 1 92.5 65 ILE B N 1
ATOM 1360 C CA . ILE B 1 65 ? -0.465 -4.152 -18.656 1 92.5 65 ILE B CA 1
ATOM 1361 C C . ILE B 1 65 ? -0.364 -2.777 -18 1 92.5 65 ILE B C 1
ATOM 1363 O O . ILE B 1 65 ? 0.519 -2.543 -17.156 1 92.5 65 ILE B O 1
ATOM 1367 N N . GLU B 1 66 ? -1.269 -1.907 -18.422 1 91.06 66 GLU B N 1
ATOM 1368 C CA . GLU B 1 66 ? -1.31 -0.566 -17.844 1 91.06 66 GLU B CA 1
ATOM 1369 C C . GLU B 1 66 ? -2.305 -0.492 -16.688 1 91.06 66 GLU B C 1
ATOM 1371 O O . GLU B 1 66 ? -3.498 -0.74 -16.875 1 91.06 66 GLU B O 1
ATOM 1376 N N . ILE B 1 67 ? -1.793 -0.239 -15.586 1 93.5 67 ILE B N 1
ATOM 1377 C CA . ILE B 1 67 ? -2.619 -0.033 -14.406 1 93.5 67 ILE B CA 1
ATOM 1378 C C . ILE B 1 67 ? -2.754 1.462 -14.125 1 93.5 67 ILE B C 1
ATOM 1380 O O . ILE B 1 67 ? -1.776 2.207 -14.211 1 93.5 67 ILE B O 1
ATOM 1384 N N . GLU B 1 68 ? -3.961 1.885 -13.828 1 92.94 68 GLU B N 1
ATOM 1385 C CA . GLU B 1 68 ? -4.219 3.273 -13.453 1 92.94 68 GLU B CA 1
ATOM 1386 C C . GLU B 1 68 ? -4.59 3.387 -11.977 1 92.94 68 GLU B C 1
ATOM 1388 O O . GLU B 1 68 ? -5.016 2.41 -11.359 1 92.94 68 GLU B O 1
ATOM 1393 N N . LEU B 1 69 ? -4.453 4.539 -11.492 1 92.44 69 LEU B N 1
ATOM 1394 C CA . LEU B 1 69 ? -4.805 4.758 -10.094 1 92.44 69 LEU B CA 1
ATOM 1395 C C . LEU B 1 69 ? -6.281 4.469 -9.844 1 92.44 69 LEU B C 1
ATOM 1397 O O . LEU B 1 69 ? -6.656 4 -8.773 1 92.44 69 LEU B O 1
ATOM 1401 N N . SER B 1 70 ? -7.07 4.762 -10.867 1 92.12 70 SER B N 1
ATOM 1402 C CA . SER B 1 70 ? -8.508 4.543 -10.75 1 92.12 70 SER B CA 1
ATOM 1403 C C . SER B 1 70 ? -8.828 3.059 -10.609 1 92.12 70 SER B C 1
ATOM 1405 O O . SER B 1 70 ? -9.953 2.693 -10.258 1 92.12 70 SER B O 1
ATOM 1407 N N . ASP B 1 71 ? -7.891 2.205 -10.922 1 96.25 71 ASP B N 1
ATOM 1408 C CA . ASP B 1 71 ? -8.094 0.766 -10.781 1 96.25 71 ASP B CA 1
ATOM 1409 C C . ASP B 1 71 ? -8.016 0.34 -9.32 1 96.25 71 ASP B C 1
ATOM 1411 O O . ASP B 1 71 ? -8.508 -0.73 -8.953 1 96.25 71 ASP B O 1
ATOM 1415 N N . ILE B 1 72 ? -7.309 1.148 -8.5 1 96.88 72 ILE B N 1
ATOM 1416 C CA . ILE B 1 72 ? -7.184 0.844 -7.078 1 96.88 72 ILE B CA 1
ATOM 1417 C C . ILE B 1 72 ? -8.539 1.004 -6.395 1 96.88 72 ILE B C 1
ATOM 1419 O O . ILE B 1 72 ? -9.18 2.055 -6.504 1 96.88 72 ILE B O 1
ATOM 1423 N N . GLY B 1 73 ? -9.016 -0.04 -5.824 1 96.88 73 GLY B N 1
ATOM 1424 C CA . GLY B 1 73 ? -10.328 -0.071 -5.195 1 96.88 73 GLY B CA 1
ATOM 1425 C C . GLY B 1 73 ? -11.383 -0.747 -6.051 1 96.88 73 GLY B C 1
ATOM 1426 O O . GLY B 1 73 ? -12.508 -0.961 -5.602 1 96.88 73 GLY B O 1
ATOM 1427 N N . SER B 1 74 ? -11.016 -1.147 -7.293 1 97.06 74 SER B N 1
ATOM 1428 C CA . SER B 1 74 ? -12.062 -1.675 -8.164 1 97.06 74 SER B CA 1
ATOM 1429 C C . SER B 1 74 ? -11.578 -2.904 -8.93 1 97.06 74 SER B C 1
ATOM 1431 O O . SER B 1 74 ? -12.344 -3.838 -9.164 1 97.06 74 SER B O 1
ATOM 1433 N N . LEU B 1 75 ? -10.312 -2.945 -9.398 1 98.06 75 LEU B N 1
ATOM 1434 C CA . LEU B 1 75 ? -9.773 -4.047 -10.188 1 98.06 75 LEU B CA 1
ATOM 1435 C C . LEU B 1 75 ? -9.789 -5.344 -9.383 1 98.06 75 LEU B C 1
ATOM 1437 O O . LEU B 1 75 ? -9.312 -5.383 -8.25 1 98.06 75 LEU B O 1
ATOM 1441 N N . LYS B 1 76 ? -10.273 -6.395 -10 1 98.5 76 LYS B N 1
ATOM 1442 C CA . LYS B 1 76 ? -10.336 -7.699 -9.344 1 98.5 76 LYS B CA 1
ATOM 1443 C C . LYS B 1 76 ? -9.141 -8.562 -9.727 1 98.5 76 LYS B C 1
ATOM 1445 O O . LYS B 1 76 ? -8.641 -8.484 -10.852 1 98.5 76 LYS B O 1
ATOM 1450 N N . LEU B 1 77 ? -8.789 -9.398 -8.797 1 98.31 77 LEU B N 1
ATOM 1451 C CA . LEU B 1 77 ? -7.625 -10.258 -8.961 1 98.31 77 LEU B CA 1
ATOM 1452 C C . LEU B 1 77 ? -7.773 -11.148 -10.188 1 98.31 77 LEU B C 1
ATOM 1454 O O . LEU B 1 77 ? -6.84 -11.273 -10.984 1 98.31 77 LEU B O 1
ATOM 1458 N N . ASP B 1 78 ? -8.914 -11.797 -10.336 1 97.12 78 ASP B N 1
ATOM 1459 C CA . ASP B 1 78 ? -9.133 -12.703 -11.461 1 97.12 78 ASP B CA 1
ATOM 1460 C C . ASP B 1 78 ? -9.094 -11.945 -12.789 1 97.12 78 ASP B C 1
ATOM 1462 O O . ASP B 1 78 ? -8.617 -12.477 -13.789 1 97.12 78 ASP B O 1
ATOM 1466 N N . GLU B 1 79 ? -9.617 -10.742 -12.812 1 97.31 79 GLU B N 1
ATOM 1467 C CA . GLU B 1 79 ? -9.539 -9.898 -14 1 97.31 79 GLU B CA 1
ATOM 1468 C C . GLU B 1 79 ? -8.094 -9.594 -14.367 1 97.31 79 GLU B C 1
ATOM 1470 O O . GLU B 1 79 ? -7.719 -9.664 -15.547 1 97.31 79 GLU B O 1
ATOM 1475 N N . TYR B 1 80 ? -7.336 -9.242 -13.352 1 98.19 80 TYR B N 1
ATOM 1476 C CA . TYR B 1 80 ? -5.934 -8.938 -13.617 1 98.19 80 TYR B CA 1
ATOM 1477 C C . TYR B 1 80 ? -5.207 -10.164 -14.156 1 98.19 80 TYR B C 1
ATOM 1479 O 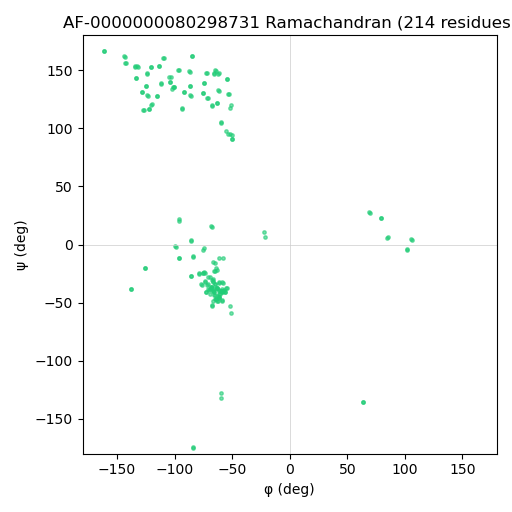O . TYR B 1 80 ? -4.461 -10.062 -15.141 1 98.19 80 TYR B O 1
ATOM 1487 N N . ASP B 1 81 ? -5.367 -11.297 -13.5 1 97.69 81 ASP B N 1
ATOM 1488 C CA . ASP B 1 81 ? -4.727 -12.523 -13.953 1 97.69 81 ASP B CA 1
ATOM 1489 C C . ASP B 1 81 ? -5.121 -12.852 -15.398 1 97.69 81 ASP B C 1
ATOM 1491 O O . ASP B 1 81 ? -4.273 -13.242 -16.203 1 97.69 81 ASP B O 1
ATOM 1495 N N . LYS B 1 82 ? -6.371 -12.656 -15.703 1 96.94 82 LYS B N 1
ATOM 1496 C CA . LYS B 1 82 ? -6.852 -12.891 -17.062 1 96.94 82 LYS B CA 1
ATOM 1497 C C . LYS B 1 82 ? -6.152 -11.969 -18.062 1 96.94 82 LYS B C 1
ATOM 1499 O O . LYS B 1 82 ? -5.762 -12.406 -19.141 1 96.94 82 LYS B O 1
ATOM 1504 N N . LEU B 1 83 ? -6.035 -10.719 -17.719 1 96.38 83 LEU B N 1
ATOM 1505 C CA . LEU B 1 83 ? -5.34 -9.758 -18.562 1 96.38 83 LEU B CA 1
ATOM 1506 C C . LEU B 1 83 ? -3.898 -10.195 -18.812 1 96.38 83 LEU B C 1
ATOM 1508 O O . LEU B 1 83 ? -3.344 -9.938 -19.891 1 96.38 83 LEU B O 1
ATOM 1512 N N . CYS B 1 84 ? -3.305 -10.852 -17.828 1 95.88 84 CYS B N 1
ATOM 1513 C CA . CYS B 1 84 ? -1.926 -11.305 -17.938 1 95.88 84 CYS B CA 1
ATOM 1514 C C . CYS B 1 84 ? -1.853 -12.641 -18.672 1 95.88 84 CYS B C 1
ATOM 1516 O O . CYS B 1 84 ? -0.762 -13.141 -18.953 1 95.88 84 CYS B O 1
ATOM 1518 N N . GLY B 1 85 ? -2.961 -13.25 -18.891 1 95.06 85 GLY B N 1
ATOM 1519 C CA . GLY B 1 85 ? -3.021 -14.531 -19.578 1 95.06 85 GLY B CA 1
ATOM 1520 C C . GLY B 1 85 ? -2.666 -15.695 -18.672 1 95.06 85 GLY B C 1
ATOM 1521 O O . GLY B 1 85 ? -2.143 -16.719 -19.141 1 95.06 85 GLY B O 1
ATOM 1522 N N . VAL B 1 86 ? -2.818 -15.492 -17.344 1 95.06 86 VAL B N 1
ATOM 1523 C CA . VAL B 1 86 ? -2.484 -16.562 -16.406 1 95.06 86 VAL B CA 1
ATOM 1524 C C . VAL B 1 86 ? -3.715 -16.938 -15.578 1 95.06 86 VAL B C 1
ATOM 1526 O O . VAL B 1 86 ? -4.641 -16.125 -15.445 1 95.06 86 VAL B O 1
ATOM 1529 N N . GLU B 1 87 ? -3.734 -18.094 -15.172 1 93.88 87 GLU B N 1
ATOM 1530 C CA . GLU B 1 87 ? -4.711 -18.594 -14.195 1 93.88 87 GLU B CA 1
ATOM 1531 C C . GLU B 1 87 ? -4.023 -19.109 -12.938 1 93.88 87 GLU B C 1
ATOM 1533 O O . GLU B 1 87 ? -3.182 -20.016 -13.008 1 93.88 87 GLU B O 1
ATOM 1538 N N . ARG B 1 88 ? -4.328 -18.562 -11.883 1 95.38 88 ARG B N 1
ATOM 1539 C CA . ARG B 1 88 ? -3.719 -18.938 -10.609 1 95.38 88 ARG B CA 1
ATOM 1540 C C . ARG B 1 88 ? -4.777 -19.344 -9.586 1 95.38 88 ARG B C 1
ATOM 1542 O O . ARG B 1 88 ? -5.887 -18.797 -9.594 1 95.38 88 ARG B O 1
ATOM 1549 N N . PRO B 1 89 ? -4.383 -20.297 -8.727 1 95 89 PRO B 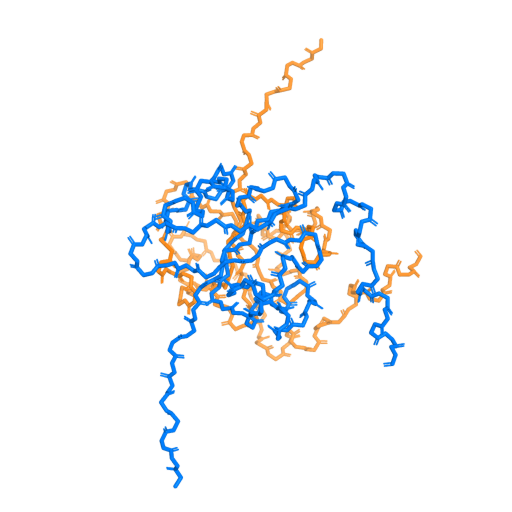N 1
ATOM 1550 C CA . PRO B 1 89 ? -5.328 -20.656 -7.672 1 95 89 PRO B CA 1
ATOM 1551 C C . PRO B 1 89 ? -5.57 -19.516 -6.684 1 95 89 PRO B C 1
ATOM 1553 O O . PRO B 1 89 ? -4.672 -18.703 -6.445 1 95 89 PRO B O 1
ATOM 1556 N N . ILE B 1 90 ? -6.781 -19.469 -6.184 1 93.56 90 ILE B N 1
ATOM 1557 C CA . ILE B 1 90 ? -7.168 -18.5 -5.168 1 93.56 90 ILE B CA 1
ATOM 1558 C C . ILE B 1 90 ? -7.961 -19.188 -4.062 1 93.56 90 ILE B C 1
ATOM 1560 O O . ILE B 1 90 ? -8.586 -20.234 -4.293 1 93.56 90 ILE B O 1
ATOM 1564 N N . TYR B 1 91 ? -7.906 -18.641 -2.92 1 91.62 91 TYR B N 1
ATOM 1565 C CA . TYR B 1 91 ? -8.68 -19.172 -1.805 1 91.62 91 TYR B CA 1
ATOM 1566 C C . TYR B 1 91 ? -10.078 -18.562 -1.776 1 91.62 91 TYR B C 1
ATOM 1568 O O . TYR B 1 91 ? -10.266 -17.406 -2.156 1 91.62 91 TYR B O 1
ATOM 1576 N N . PRO B 1 92 ? -11.062 -19.406 -1.254 1 88.56 92 PRO B N 1
ATOM 1577 C CA . PRO B 1 92 ? -12.328 -18.75 -0.902 1 88.56 92 PRO B CA 1
ATOM 1578 C C . PRO B 1 92 ? -12.164 -17.703 0.192 1 88.56 92 PRO B C 1
ATOM 1580 O O . PRO B 1 92 ? -11.305 -17.844 1.065 1 88.56 92 PRO B O 1
ATOM 1583 N N . THR B 1 93 ? -13.008 -16.656 0.076 1 85.88 93 THR B N 1
ATOM 1584 C CA . THR B 1 93 ? -12.891 -15.531 1.003 1 85.88 93 THR B CA 1
ATOM 1585 C C . THR B 1 93 ? -12.953 -16.016 2.447 1 85.88 93 THR B C 1
ATOM 1587 O O . THR B 1 93 ? -12.195 -15.555 3.299 1 85.88 93 THR B O 1
ATOM 1590 N N . MET B 1 94 ? -13.742 -16.953 2.697 1 84.69 94 MET B N 1
ATOM 1591 C CA . MET B 1 94 ? -13.93 -17.469 4.051 1 84.69 94 MET B CA 1
ATOM 1592 C C . MET B 1 94 ? -12.664 -18.172 4.543 1 84.69 94 MET B C 1
ATOM 1594 O O . MET B 1 94 ? -12.312 -18.062 5.719 1 84.69 94 MET B O 1
ATOM 1598 N N . ALA B 1 95 ? -12.008 -18.844 3.713 1 82.38 95 ALA B N 1
ATOM 1599 C CA . ALA B 1 95 ? -10.781 -19.547 4.066 1 82.38 95 ALA B CA 1
ATOM 1600 C C . ALA B 1 95 ? -9.664 -18.562 4.426 1 82.38 95 ALA B C 1
ATOM 1602 O O . ALA B 1 95 ? -8.867 -18.812 5.324 1 82.38 95 ALA B O 1
ATOM 1603 N N . MET B 1 96 ? -9.664 -17.406 3.861 1 82.75 96 MET B N 1
ATOM 1604 C CA . MET B 1 96 ? -8.641 -16.406 4.121 1 82.75 96 MET B CA 1
ATOM 1605 C C . MET B 1 96 ? -8.82 -15.789 5.504 1 82.75 96 MET B C 1
ATOM 1607 O O . MET B 1 96 ? -7.84 -15.508 6.195 1 82.75 96 MET B O 1
ATOM 1611 N N . ASN B 1 97 ? -10.047 -15.555 5.805 1 76.12 97 ASN B N 1
ATOM 1612 C CA . ASN B 1 97 ? -10.328 -14.984 7.117 1 76.12 97 ASN B CA 1
ATOM 1613 C C . ASN B 1 97 ? -9.883 -15.906 8.242 1 76.12 97 ASN B C 1
ATOM 1615 O O . ASN B 1 97 ? -9.422 -15.438 9.289 1 76.12 97 ASN B O 1
ATOM 1619 N N . ARG B 1 98 ? -10.102 -17.125 8.008 1 63.62 98 ARG B N 1
ATOM 1620 C CA . ARG B 1 98 ? -9.672 -18.109 9 1 63.62 98 ARG B CA 1
ATOM 1621 C C . ARG B 1 98 ? -8.148 -18.156 9.094 1 63.62 98 ARG B C 1
ATOM 1623 O O . ARG B 1 98 ? -7.598 -18.359 10.18 1 63.62 98 ARG B O 1
ATOM 1630 N N . ARG B 1 99 ? -7.645 -17.906 7.996 1 53.88 99 ARG B N 1
ATOM 1631 C CA . ARG B 1 99 ? -6.188 -17.953 7.902 1 53.88 99 ARG B CA 1
ATOM 1632 C C . ARG B 1 99 ? -5.562 -16.672 8.469 1 53.88 99 ARG B C 1
ATOM 1634 O O . ARG B 1 99 ? -4.34 -16.594 8.609 1 53.88 99 ARG B O 1
ATOM 1641 N N . LYS B 1 100 ? -6.32 -15.5 8.484 1 54.84 100 LYS B N 1
ATOM 1642 C CA . LYS B 1 100 ? -5.691 -14.367 9.148 1 54.84 100 LYS B CA 1
ATOM 1643 C C . LYS B 1 100 ? -4.602 -14.828 10.109 1 54.84 100 LYS B C 1
ATOM 1645 O O . LYS B 1 100 ? -4.051 -14.031 10.867 1 54.84 100 LYS B O 1
ATOM 1650 N N . TRP B 1 101 ? -4.316 -16.031 10.117 1 44.53 101 TRP B N 1
ATOM 1651 C CA . TRP B 1 101 ? -3.801 -17.141 10.914 1 44.53 101 TRP B CA 1
ATOM 1652 C C . TRP B 1 101 ? -2.387 -16.844 11.406 1 44.53 101 TRP B C 1
ATOM 1654 O O . TRP B 1 101 ? -1.777 -15.852 11 1 44.53 101 TRP B O 1
ATOM 1664 N N . LYS B 1 102 ? -1.307 -18.047 11.055 1 41.12 102 LYS B N 1
ATOM 1665 C CA . LYS B 1 102 ? -0.061 -18.5 11.664 1 41.12 102 LYS B CA 1
ATOM 1666 C C . LYS B 1 102 ? 1.055 -17.469 11.461 1 41.12 102 LYS B C 1
ATOM 1668 O O . LYS B 1 102 ? 2.125 -17.594 12.062 1 41.12 102 LYS B O 1
ATOM 1673 N N . TYR B 1 103 ? 1.02 -16.719 10.453 1 39 103 TYR B N 1
ATOM 1674 C CA . TYR B 1 103 ? 2.295 -16.031 10.281 1 39 103 TYR B CA 1
ATOM 1675 C C . TYR B 1 103 ? 2.51 -15 11.383 1 39 103 TYR B C 1
ATOM 1677 O O . TYR B 1 103 ? 3.631 -14.539 11.594 1 39 103 TYR B O 1
ATOM 1685 N N . ASN B 1 104 ? 1.537 -14.219 11.773 1 37.66 104 ASN B N 1
ATOM 1686 C CA . ASN B 1 104 ? 1.873 -13.195 12.766 1 37.66 104 ASN B CA 1
ATOM 1687 C C . ASN B 1 104 ? 2.602 -13.797 13.961 1 37.66 104 ASN B C 1
ATOM 1689 O O . ASN B 1 104 ? 3.43 -13.133 14.586 1 37.66 104 ASN B O 1
ATOM 1693 N N . LYS B 1 105 ? 1.898 -14.758 14.594 1 35.41 105 LYS B N 1
ATOM 1694 C CA . LYS B 1 105 ? 2.293 -14.992 15.977 1 35.41 105 LYS B CA 1
ATOM 1695 C C . LYS B 1 105 ? 3.721 -15.531 16.062 1 35.41 105 LYS B C 1
ATOM 1697 O O . LYS B 1 105 ? 4.418 -15.305 17.047 1 35.41 105 LYS B O 1
ATOM 1702 N N . ASN B 1 106 ? 3.973 -16.578 15.164 1 31.59 106 ASN B N 1
ATOM 1703 C CA . ASN B 1 106 ? 5.117 -17.391 15.578 1 31.59 106 ASN B CA 1
ATOM 1704 C C . ASN B 1 106 ? 6.434 -16.656 15.312 1 31.59 106 ASN B C 1
ATOM 1706 O O . ASN B 1 106 ? 7.496 -17.281 15.281 1 31.59 106 ASN B O 1
ATOM 1710 N N . ASN B 1 107 ? 6.383 -15.508 14.727 1 31.27 107 ASN B N 1
ATOM 1711 C CA . ASN B 1 107 ? 7.734 -14.969 14.734 1 31.27 107 ASN B CA 1
ATOM 1712 C C . ASN B 1 107 ? 8.281 -14.852 16.156 1 31.27 107 ASN B C 1
ATOM 1714 O O . ASN B 1 107 ? 9.305 -14.195 16.375 1 31.27 107 ASN B O 1
ATOM 1718 N N . ASN B 1 108 ? 7.395 -15.008 17.094 1 27.8 108 ASN B N 1
ATOM 1719 C CA . ASN B 1 108 ? 8.07 -15.18 18.375 1 27.8 108 ASN B CA 1
ATOM 1720 C C . ASN B 1 108 ? 8.844 -16.5 18.422 1 27.8 108 ASN B C 1
ATOM 1722 O O . ASN B 1 108 ? 8.492 -17.391 19.203 1 27.8 108 ASN B O 1
ATOM 1726 N N . VAL B 1 109 ? 9.062 -17.141 17.281 1 24.55 109 VAL B N 1
ATOM 1727 C CA . VAL B 1 109 ? 9.984 -18.219 17.641 1 24.55 109 VAL B CA 1
ATOM 1728 C C . VAL B 1 109 ? 11.383 -17.641 17.875 1 24.55 109 VAL B C 1
ATOM 1730 O O . VAL B 1 109 ? 11.82 -16.75 17.141 1 24.55 109 VAL B O 1
#

Solvent-accessible surface area (backbone atoms only — not comparable to full-atom values): 12299 Å² total; per-residue (Å²): 127,82,74,75,75,81,70,79,68,55,39,28,38,32,20,40,58,85,32,30,26,35,36,39,22,28,19,54,63,55,46,17,64,48,52,68,49,58,42,69,54,48,52,32,13,35,74,59,80,28,69,51,54,77,52,29,33,38,32,56,66,51,93,88,58,89,73,54,65,81,37,44,63,62,40,38,50,71,57,52,34,51,75,71,73,46,84,74,79,79,75,56,52,69,59,34,63,67,43,67,45,69,70,74,66,54,67,75,104,127,83,75,74,75,79,69,78,67,54,39,28,38,33,21,39,58,85,32,31,24,33,36,40,21,28,19,53,64,56,46,16,63,47,52,70,49,58,43,70,54,48,51,31,13,33,74,58,80,28,68,51,54,75,52,28,35,38,32,57,67,51,93,88,56,88,72,54,64,80,38,45,62,62,40,38,51,69,59,52,33,50,75,71,72,46,84,75,78,78,75,56,54,70,60,34,64,67,42,68,45,74,72,73,67,55,69,74,104

Radius of gyration: 17.7 Å; Cα contacts (8 Å, |Δi|>4): 347; chains: 2; bounding box: 66×45×48 Å

Organism: Bacteroides stercoris (NCBI:txid46506)

Nearest PDB structures (foldseek):
  1u3e-assembly1_M  TM=9.049E-01  e=1.392E-02  Okubovirus SPO1
  4lrz-assembly1_H  TM=4.254E-01  e=1.734E+00  Escherichia coli K-12
  6k78-assembly1_A  TM=3.674E-01  e=1.007E+00  Thermococcus kodakarensis KOD1
  3cue-assembly4_U  TM=3.394E-01  e=1.154E+00  unclassified
  3l9k-assembly5_A  TM=3.257E-01  e=2.987E+00  Drosophila melanogaster

Secondary structure (DSSP, 8-state):
------PPPPPEEEE-TT-BEEEEES-HHHHHHHH---HHHHHHHHHTSSS-BTTBEEEEPPTT----GGGTTT-BHHHHHHHHT-------HHHHHHHS-TTTTTT--/------PPPPPEEEE-TT-BEEEEES-HHHHHHHH---HHHHHHHHHTSSS-BTTBEEEEPPTT----GGGTTT-BHHHHHHHHT-------HHHHHHHS-TTTGGG--

Sequence (218 aa):
MAEKIFREPKAVLIFNCRKTLVLVASSVNEAAKISGLKPGNISKACVGTLISNGMYYFRYIDSDIEIELSDIGSLKLDEYDKLCGVERPIYPTMAMNRRKWKYNKNNNVMAEKIFREPKAVLIFNCRKTLVLVASSVNEAAKISGLKPGNISKACVGTLISNGMYYFRYIDSDIEIELSDIGSLKLDEYDKLCGVERPIYPTMAMNRRKWKYNKNNNV

Foldseek 3Di:
DPPPPDDQAFKKFKAFLQQAGADIGRHLVRVCVVVVHDSVVLVCQQVQVDVDDQRIGMHTDDPPDDDDPVSRPPPGNQNRCVVVVHDHDHDHSVVRVVPNDDPVPPVVD/DPPPPDDQAFKKFKAFLQQAGADIGRHLVRVCVVVVHDSVVLVCQQVQVDVDDQRIGMHTDDPPDDDDPVSRPPPGNQNRCVVVVHDHDHDHSVVRVVPNDDPPPPVVD

pLDDT: mean 86.14, std 19.82, range [24.55, 98.81]